Protein 7PQK (pdb70)

Sequence (195 aa):
MGAVALFSSSARRAVDIEVFTTRPDTLLFGATYLVLAPEHDDLVDELVAASSWPPAGVNPPLWTYGGGTPGEAIIAAYRRAIAAKSDLERQESREKTGVVFLGSSYAINPANGEEPVPIFIADYVLAGYGTGAIMAVPPGHDQRDWDFARAFGLPIVEVIAGGNISESAYTGDDGILVNSDDYLNGMSVPAAKRRAIVDDRLESSSAGRGRARRI

Secondary structure (DSSP, 8-state):
--EEEEEEE---EEEEEES-GGGGGG--EEEE-TT-TTHHHH--SSPPTT--GGGTTT-SSHHHHHHHHHHHHTT--HHHHH--S----EEEEEEEE-TTT--EEEEEE-TTS-TTSTTSEEEE-TTT-HHHHHHHHHHT------EETS-TTTS---S--EE-S-GGGTT-BHHHHHHHHHHHHHHHTSEEE--

InterPro domains:
  IPR001412 Aminoacyl-tRNA synthetase, class I, conserved site [PS00178] (80-90)
  IPR002302 Leucine-tRNA ligase [MF_00049_B] (29-969)
  IPR002302 Leucine-tRNA ligase [PR00985] (164-181)
  IPR002302 Leucine-tRNA ligase [PR00985] (237-253)
  IPR002302 Leucine-tRNA ligase [PR00985] (270-283)
  IPR002302 Leucine-tRNA ligase [PR00985] (299-318)
  IPR002302 Leucine-tRNA ligase [PR00985] (600-618)
  IPR002302 Leucine-tRNA ligase [PR00985] (652-674)
  IPR002302 Leucine-tRNA ligase [PR00985] (685-695)
  IPR002302 Leucine-tRNA ligase [PTHR43740] (17-968)
  IPR002302 Leucine-tRNA ligase [TIGR00396] (231-969)
  IPR009008 Valyl/Leucyl/Isoleucyl-tRNA synthetase, editing domain [G3DSA:3.90.740.10] (318-513)
  IPR009008 Valyl/Leucyl/Isoleucyl-tRNA synthetase, editing domain [SSF50677] (329-513)
  IPR009080 Aminoacyl-tRNA synthetase, class Ia, anticodon-binding [SSF47323] (782-969)
  IPR013155 Methionyl/Valyl/Leucyl/Isoleucyl-tRNA synthetase, anticodon-binding [PF08264] (818-933)
  IPR014729 Rossmann-like alpha/beta/alpha sandwich fold [G3DSA:3.40.50.620] (68-193)
  IPR014729 Rossmann-like alpha/beta/alpha sandwich fold [G3DSA:3.40.50.620] (226-317)
  IPR014729 Rossmann-like alpha/beta/alpha sandwich fold [G3DSA:3.40.50.620] (649-708)
  IPR015413 Methionyl/Leucyl tRNA synthetase [PF09334] (75-182)
  IPR025709 Leucyl-tRNA synthetase, editing domain [PF13603] (305-504)

Foldseek 3Di:
DWKWFWWAWPVDTDIAIDNQLLLLLQQAAKEFALPQPCLVVFADAAAPPPDDPLAACPDRGLVRSSVVVVVVCVPDDPVVLVDQQDWHWHWSNTWTARPQPRDTHTYIYTNVQDVPPGPRMHRQRLQADQSSVSVCVSRVTDHDDQFPDDDSVVGRHHDWHAGDSRPPRGGPISVVSVVVSQVVCVVVVGMHGDD

B-factor: mean 23.52, std 8.42, range [11.42, 56.7]

Structure (mmCIF, N/CA/C/O backbone):
data_7PQK
#
_entry.id   7PQK
#
_cell.length_a   44.170
_cell.length_b   61.800
_cell.length_c   77.190
_cell.angle_alpha   90.000
_cell.angle_beta   90.000
_cell.angle_gamma   90.000
#
_symmetry.space_group_name_H-M   'P 21 21 21'
#
loop_
_entity.id
_entity.type
_entity.pdbx_description
1 polymer 'Leucine--tRNA ligase'
2 non-polymer (S)-3-(Aminomethyl)-4-chloro-7-(2-hydroxyethoxy)benzo[c][1,2]oxaborol-1(3H)-ol
3 non-polymer 1,2-ETHANEDIOL
4 water water
#
loop_
_atom_site.group_PDB
_atom_site.id
_atom_site.type_symbol
_atom_site.label_atom_id
_atom_site.label_alt_id
_atom_site.label_comp_id
_atom_site.label_asym_id
_atom_site.label_entity_id
_atom_site.label_seq_id
_atom_site.pdbx_PDB_ins_code
_atom_site.Cartn_x
_atom_site.Cartn_y
_atom_site.Cartn_z
_atom_site.occupancy
_atom_site.B_iso_or_equiv
_atom_site.auth_seq_id
_atom_site.auth_comp_id
_atom_site.auth_asym_id
_atom_site.auth_atom_id
_atom_site.pdbx_PDB_model_num
ATOM 1 N N . MET A 1 1 ? 25.330 9.276 68.227 1.00 38.84 1 MET A N 1
ATOM 2 C CA . MET A 1 1 ? 25.549 9.004 69.663 1.00 37.10 1 MET A CA 1
ATOM 3 C C . MET A 1 1 ? 24.423 9.044 70.766 1.00 38.25 1 MET A C 1
ATOM 4 O O . MET A 1 1 ? 23.443 8.290 70.736 1.00 42.03 1 MET A O 1
ATOM 9 N N . GLY A 1 32 ? 19.362 10.137 80.723 1.00 28.84 313 GLY A N 1
ATOM 10 C CA . GLY A 1 32 ? 18.550 10.500 81.888 1.00 26.81 313 GLY A CA 1
ATOM 11 C C . GLY A 1 32 ? 18.058 11.906 81.933 1.00 24.64 313 GLY A C 1
ATOM 12 O O . GLY A 1 32 ? 18.060 12.599 80.908 1.00 24.50 313 GLY A O 1
ATOM 13 N N . ALA A 1 33 ? 17.638 12.347 83.117 1.00 22.27 314 ALA A N 1
ATOM 14 C CA . ALA A 1 33 ? 17.138 13.688 83.285 1.00 19.55 314 ALA A CA 1
ATOM 15 C C . ALA A 1 33 ? 17.264 14.063 84.734 1.00 17.21 314 ALA A C 1
ATOM 16 O O . ALA A 1 33 ? 17.184 13.211 85.653 1.00 19.59 314 ALA A O 1
ATOM 23 N N . VAL A 1 34 ? 17.332 15.365 84.977 1.00 16.19 315 VAL A N 1
ATOM 24 C CA . VAL A 1 34 ? 17.127 15.926 86.285 1.00 16.09 315 VAL A CA 1
ATOM 25 C C . VAL A 1 34 ? 15.832 16.694 86.254 1.00 15.51 315 VAL A C 1
ATOM 26 O O . VAL A 1 34 ? 15.484 17.300 85.247 1.00 16.74 315 VAL A O 1
ATOM 39 N N . ALA A 1 35 ? 15.110 16.671 87.376 1.00 15.26 316 ALA A N 1
ATOM 40 C CA . ALA A 1 35 ? 13.849 17.346 87.472 1.00 15.08 316 ALA A CA 1
ATOM 41 C C . ALA A 1 35 ? 13.656 17.860 88.870 1.00 15.29 316 ALA A C 1
ATOM 42 O O . ALA A 1 35 ? 14.105 17.265 89.846 1.00 17.28 316 ALA A O 1
ATOM 49 N N . LEU A 1 36 ? 12.963 18.990 88.988 1.00 15.88 317 LEU A N 1
ATOM 50 C CA . LEU A 1 36 ? 12.609 19.569 90.281 1.00 14.77 317 LEU A CA 1
ATOM 51 C C . LEU A 1 36 ? 11.224 19.161 90.700 1.00 15.33 317 LEU A C 1
ATOM 52 O O . LEU A 1 36 ? 10.280 19.171 89.899 1.00 17.06 317 LEU A O 1
ATOM 68 N N . PHE A 1 37 ? 11.075 18.877 91.987 1.00 15.25 318 PHE A N 1
ATOM 69 C CA . PHE A 1 37 ? 9.782 18.735 92.652 1.00 14.99 318 PHE A CA 1
ATOM 70 C C . PHE A 1 37 ? 9.734 19.810 93.701 1.00 16.28 318 PHE A C 1
ATOM 71 O O . PHE A 1 37 ? 10.577 19.891 94.605 1.00 17.69 318 PHE A O 1
ATOM 88 N N . SER A 1 38 ? 8.730 20.678 93.658 1.00 16.68 319 SER A N 1
ATOM 89 C CA A SER A 1 38 ? 8.593 21.746 94.654 0.28 18.00 319 SER A CA 1
ATOM 90 C CA B SER A 1 38 ? 8.600 21.755 94.675 0.48 18.44 319 SER A CA 1
ATOM 91 C CA C SER A 1 38 ? 8.654 21.732 94.680 0.24 17.52 319 SER A CA 1
ATOM 92 C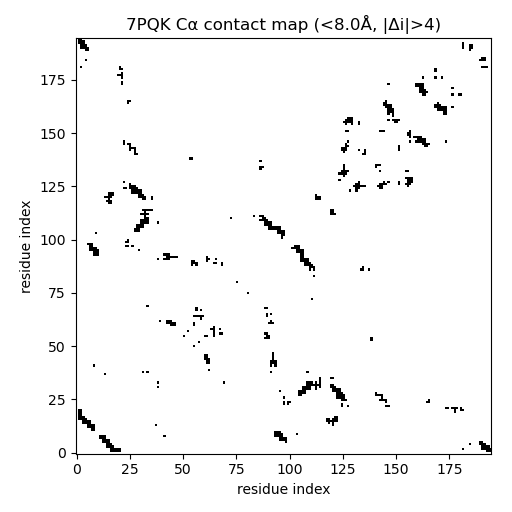 C . SER A 1 38 ? 8.081 21.167 95.986 1.00 17.18 319 SER A C 1
ATOM 93 O O . SER A 1 38 ? 7.205 20.317 95.998 1.00 19.32 319 SER A O 1
ATOM 100 N N . ALA A 1 39 ? 8.597 21.648 97.112 1.00 18.44 320 ALA A N 1
ATOM 101 C CA . ALA A 1 39 ? 7.996 21.342 98.404 1.00 19.87 320 ALA A CA 1
ATOM 102 C C . ALA A 1 39 ? 6.540 21.884 98.360 1.00 22.44 320 ALA A C 1
ATOM 103 O O . ALA A 1 39 ? 6.326 23.016 97.828 1.00 25.76 320 ALA A O 1
ATOM 110 N N . ARG A 1 40 ? 5.552 21.172 98.933 1.00 22.50 321 ARG A N 1
ATOM 111 C CA A ARG 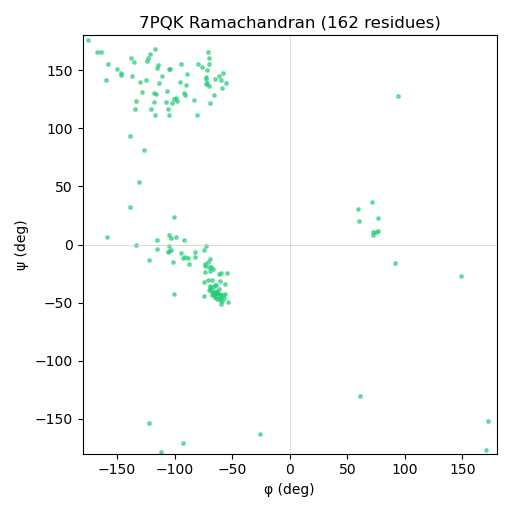A 1 40 ? 4.198 21.740 98.982 0.59 23.73 321 ARG A CA 1
ATOM 112 C CA B ARG A 1 40 ? 4.181 21.679 99.049 0.41 24.49 321 ARG A CA 1
ATOM 113 C C . ARG A 1 40 ? 4.105 22.911 99.939 1.00 25.32 321 ARG A C 1
ATOM 114 O O . ARG A 1 40 ? 3.401 23.870 99.651 1.00 27.02 321 ARG A O 1
ATOM 129 N N . ALA A 1 41 ? 4.843 22.864 101.058 1.00 26.76 322 ALA A N 1
ATOM 130 C CA . ALA A 1 41 ? 4.839 23.935 102.031 1.00 28.04 322 ALA A CA 1
ATOM 131 C C . ALA A 1 41 ? 5.996 24.877 101.757 1.00 31.32 322 ALA A C 1
ATOM 132 O O . ALA A 1 41 ? 7.089 24.450 101.371 1.00 34.13 322 ALA A O 1
ATOM 134 N N . VAL A 1 49 ? 11.232 25.781 98.253 1.00 34.14 330 VAL A N 1
ATOM 135 C CA . VAL A 1 49 ? 12.309 24.806 98.377 1.00 28.88 330 VAL A CA 1
ATOM 136 C C . VAL A 1 49 ? 12.067 23.803 97.240 1.00 22.77 330 VAL A C 1
ATOM 137 O O . VAL A 1 49 ? 10.979 23.285 97.108 1.00 24.24 330 VAL A O 1
ATOM 149 N N . ASP A 1 50 ? 13.068 23.536 96.427 1.00 21.41 331 ASP A N 1
ATOM 150 C CA . ASP A 1 50 ? 12.951 22.559 95.356 1.00 21.01 331 ASP A CA 1
ATOM 151 C C . ASP A 1 50 ? 13.852 21.379 95.619 1.00 20.61 331 ASP A C 1
ATOM 152 O O . ASP A 1 50 ? 14.970 21.577 96.049 1.00 23.44 331 ASP A O 1
ATOM 161 N N . ILE A 1 51 ? 13.325 20.197 95.342 1.00 17.65 332 ILE A N 1
ATOM 162 C CA . ILE A 1 51 ? 14.077 18.961 95.453 1.00 16.57 332 ILE A CA 1
ATOM 163 C C . ILE A 1 51 ? 14.412 18.479 94.066 1.00 16.14 332 ILE A C 1
ATOM 164 O O . ILE A 1 51 ? 13.540 18.156 93.255 1.00 16.76 332 ILE A O 1
ATOM 180 N N . GLU A 1 52 ? 15.701 18.418 93.767 1.00 16.00 333 GLU A N 1
ATOM 181 C CA . GLU A 1 52 ? 16.166 17.926 92.450 1.00 15.48 333 GLU A CA 1
ATOM 182 C C . GLU A 1 52 ? 16.421 16.424 92.511 1.00 15.49 333 GLU A C 1
ATOM 183 O O . GLU A 1 52 ? 17.150 15.936 93.400 1.00 16.89 333 GLU A O 1
ATOM 195 N N . VAL A 1 53 ? 15.833 15.719 91.567 1.00 14.96 334 VAL A N 1
ATOM 196 C CA . VAL A 1 53 ? 16.013 14.266 91.453 1.00 14.29 334 VAL A CA 1
ATOM 197 C C . VAL A 1 53 ? 16.748 13.969 90.158 1.00 15.20 334 VAL A C 1
ATOM 198 O O . VAL A 1 53 ? 16.695 14.740 89.185 1.00 16.08 334 VAL A O 1
ATOM 211 N N . PHE A 1 54 ? 17.444 12.838 90.114 1.00 15.92 335 PHE A N 1
ATOM 212 C CA . PHE A 1 54 ? 18.027 12.315 88.874 1.00 16.13 335 PHE A CA 1
ATOM 213 C C . PHE A 1 54 ? 17.343 10.990 88.567 1.00 14.87 335 PHE A C 1
ATOM 214 O O . PHE A 1 54 ? 17.234 10.127 89.445 1.00 15.34 335 PHE A O 1
ATOM 231 N N . THR A 1 55 ? 16.866 10.863 87.312 1.00 15.06 336 THR A N 1
ATOM 232 C CA . THR A 1 55 ? 16.230 9.651 86.888 1.00 15.28 336 THR A CA 1
ATOM 233 C C . THR A 1 55 ? 16.690 9.233 85.494 1.00 15.29 336 THR A C 1
ATOM 234 O O . THR A 1 55 ? 16.875 10.064 84.608 1.00 16.39 336 THR A O 1
ATOM 245 N N . THR A 1 56 ? 16.799 7.925 85.266 1.00 14.23 337 THR A N 1
ATOM 246 C CA . THR A 1 56 ? 16.994 7.367 83.884 1.00 13.19 337 THR A CA 1
ATOM 247 C C . THR A 1 56 ? 15.679 7.053 83.266 1.00 11.88 337 THR A C 1
ATOM 248 O O . THR A 1 56 ? 15.674 6.658 82.053 1.00 16.51 337 THR A O 1
ATOM 259 N N . ARG A 1 57 ? 14.531 7.301 83.816 1.00 11.99 338 ARG A N 1
ATOM 260 C CA . ARG A 1 57 ? 13.207 7.114 83.432 1.00 11.74 338 ARG A CA 1
ATOM 261 C C . ARG A 1 57 ? 12.232 8.215 83.534 1.00 12.29 338 ARG A C 1
ATOM 262 O O . ARG A 1 57 ? 11.200 8.151 84.149 1.00 13.71 338 ARG A O 1
ATOM 283 N N . PRO A 1 58 ? 12.609 9.372 82.897 1.00 14.43 339 PRO A N 1
ATOM 284 C CA . PRO A 1 58 ? 11.713 10.507 83.041 1.00 14.80 339 PRO A CA 1
ATOM 285 C C . PRO A 1 58 ? 10.331 10.237 82.464 1.00 13.88 339 PRO A C 1
ATOM 286 O O . PRO A 1 58 ? 9.363 10.900 82.821 1.00 14.12 339 PRO A O 1
ATOM 297 N N . ASP A 1 59 ? 10.241 9.315 81.494 1.00 14.44 340 ASP A N 1
ATOM 298 C CA . ASP A 1 59 ? 8.970 8.919 80.931 1.00 14.64 340 ASP A CA 1
ATOM 299 C C . ASP A 1 59 ? 7.937 8.457 81.954 1.00 12.96 340 ASP A C 1
ATOM 300 O O . ASP A 1 59 ? 6.746 8.471 81.658 1.00 14.22 340 ASP A O 1
ATOM 309 N N . THR A 1 60 ? 8.412 7.996 83.113 1.00 12.84 341 THR A N 1
ATOM 310 C CA . THR A 1 60 ? 7.545 7.438 84.134 1.00 12.83 341 THR A CA 1
ATOM 311 C C . THR A 1 60 ? 7.071 8.475 85.161 1.00 13.29 341 THR A C 1
ATOM 312 O O . THR A 1 60 ? 6.521 8.104 86.184 1.00 13.70 341 THR A O 1
ATOM 323 N N A LEU A 1 61 ? 7.275 9.769 84.883 0.60 13.30 342 LEU A N 1
ATOM 324 N N B LEU A 1 61 ? 7.278 9.764 84.896 0.40 13.48 342 LEU A N 1
ATOM 325 C CA A LEU A 1 61 ? 6.983 10.824 85.872 0.60 14.04 342 LEU A CA 1
ATOM 326 C CA B LEU A 1 61 ? 6.968 10.775 85.913 0.40 1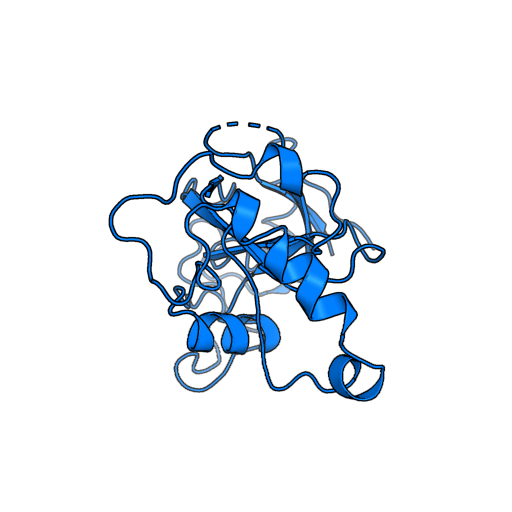4.08 342 LEU A CA 1
ATOM 327 C C A LEU A 1 61 ? 5.563 10.815 86.415 0.60 12.59 342 LEU A C 1
ATOM 328 C C B LEU A 1 61 ? 5.572 10.699 86.461 0.40 14.18 342 LEU A C 1
ATOM 329 O O A LEU A 1 61 ? 5.322 11.147 87.583 0.60 11.42 342 LEU A O 1
ATOM 330 O O B LEU A 1 61 ? 5.387 10.877 87.678 0.40 15.82 342 LEU A O 1
ATOM 339 N N . PHE A 1 62 ? 4.580 10.421 85.605 1.00 13.53 343 PHE A N 1
ATOM 340 C CA . PHE A 1 62 ? 3.208 10.349 86.106 1.00 13.89 343 PHE A CA 1
ATOM 341 C C . PHE A 1 62 ? 2.935 9.180 87.079 1.00 13.78 343 PHE A C 1
ATOM 342 O O . PHE A 1 62 ? 1.880 9.129 87.687 1.00 14.56 343 PHE A O 1
ATOM 359 N N . GLY A 1 63 ? 3.924 8.298 87.198 1.00 12.90 344 GLY A N 1
ATOM 360 C CA . GLY A 1 63 ? 3.871 7.191 88.153 1.00 13.74 344 GLY A CA 1
ATOM 361 C C . GLY A 1 63 ? 4.732 7.375 89.382 1.00 13.97 344 GLY A C 1
ATOM 362 O O . GLY A 1 63 ? 4.865 6.431 90.165 1.00 14.51 344 GLY A O 1
ATOM 366 N N . ALA A 1 64 ? 5.308 8.561 89.561 1.00 13.34 345 ALA A N 1
ATOM 367 C CA . ALA A 1 64 ? 6.087 8.823 90.774 1.00 13.40 345 ALA A CA 1
ATOM 368 C C . ALA A 1 64 ? 5.180 9.161 91.902 1.00 14.28 345 ALA A C 1
ATOM 369 O O . ALA A 1 64 ? 4.536 10.242 91.910 1.00 15.22 345 ALA A O 1
ATOM 376 N N . THR A 1 65 ? 5.088 8.277 92.905 1.00 13.94 346 THR A N 1
ATOM 377 C CA . THR A 1 65 ? 4.137 8.376 93.992 1.00 13.18 346 THR A CA 1
ATOM 378 C C . THR A 1 65 ? 4.721 8.816 95.342 1.00 13.35 346 THR A C 1
ATOM 379 O O . THR A 1 65 ? 3.982 9.038 96.284 1.00 15.12 346 THR A O 1
ATOM 390 N N . TYR A 1 66 ? 6.027 8.927 95.393 1.00 12.52 347 TYR A N 1
ATOM 391 C CA . TYR A 1 66 ? 6.742 9.449 96.597 1.00 13.40 347 TYR A CA 1
ATOM 392 C C . TYR A 1 66 ? 8.161 9.825 96.182 1.00 12.86 347 TYR A C 1
ATOM 393 O O . TYR A 1 66 ? 8.603 9.491 95.082 1.00 14.05 347 TYR A O 1
ATOM 411 N N . LEU A 1 67 ? 8.846 10.588 97.055 1.00 13.43 348 LEU A N 1
ATOM 412 C CA . LEU A 1 67 ? 10.225 10.941 96.869 1.00 13.68 348 LEU A CA 1
ATOM 413 C C . LEU A 1 67 ? 11.027 10.311 97.961 1.00 14.37 348 LEU A C 1
ATOM 414 O O . LEU A 1 67 ? 10.547 10.162 99.110 1.00 14.47 348 LEU A O 1
ATOM 430 N N . VAL A 1 68 ? 12.298 10.011 97.686 1.00 13.92 349 VAL A N 1
ATOM 431 C CA . VAL A 1 68 ? 13.202 9.466 98.691 1.00 14.85 349 VAL A CA 1
ATOM 432 C C . VAL A 1 68 ? 14.548 10.220 98.632 1.00 15.89 349 VAL A C 1
ATOM 433 O O . VAL A 1 68 ? 15.161 10.313 97.537 1.00 16.61 349 VAL A O 1
ATOM 446 N N . LEU A 1 69 ? 14.945 10.787 99.774 1.00 15.44 350 LEU A N 1
ATOM 447 C CA . LEU A 1 69 ? 16.214 11.469 99.905 1.00 15.36 350 LEU A CA 1
ATOM 448 C C . LEU A 1 69 ? 17.194 10.563 100.667 1.00 15.75 350 LEU A C 1
ATOM 449 O O . LEU A 1 69 ? 16.801 9.790 101.583 1.00 16.55 350 LEU A O 1
ATOM 465 N N . ALA A 1 70 ? 18.495 10.699 100.388 1.00 16.73 351 ALA A N 1
ATOM 466 C CA . ALA A 1 70 ? 19.517 10.076 101.216 1.00 17.71 351 ALA A CA 1
ATOM 467 C C . ALA A 1 70 ? 19.352 10.588 102.641 1.00 18.11 351 ALA A C 1
ATOM 468 O O . ALA A 1 70 ? 18.996 11.760 102.870 1.00 17.96 351 ALA A O 1
ATOM 475 N N . PRO A 1 71 ? 19.661 9.753 103.660 1.00 17.99 352 PRO A N 1
ATOM 476 C CA . PRO A 1 71 ? 19.461 10.213 105.058 1.00 18.73 352 PRO A CA 1
ATOM 477 C C . PRO A 1 71 ? 20.281 11.449 105.386 1.00 19.12 352 PRO A C 1
ATOM 478 O O . PRO A 1 71 ? 19.845 12.189 106.287 1.00 20.66 352 PRO A O 1
ATOM 489 N N . GLU A 1 72 ? 21.400 11.693 104.680 1.00 20.10 353 GLU A N 1
ATOM 490 C CA . GLU A 1 72 ? 22.285 12.800 104.946 1.00 22.61 353 GLU A CA 1
ATOM 491 C C . GLU A 1 72 ? 22.041 14.006 103.997 1.00 21.77 353 GLU A C 1
ATOM 492 O O . GLU A 1 72 ? 22.787 14.985 103.974 1.00 25.79 353 GLU A O 1
ATOM 498 N N . HIS A 1 73 ? 20.996 13.922 103.172 1.00 21.59 354 HIS A N 1
ATOM 499 C CA . HIS A 1 73 ? 20.720 14.993 102.213 1.00 21.00 354 HIS A CA 1
ATOM 500 C C . HIS A 1 73 ? 20.544 16.306 102.950 1.00 21.22 354 HIS A C 1
ATOM 501 O O . HIS A 1 73 ? 19.873 16.373 104.005 1.00 21.82 354 HIS A O 1
ATOM 516 N N A ASP A 1 74 ? 21.132 17.360 102.400 0.66 24.00 355 ASP A N 1
ATOM 517 N N B ASP A 1 74 ? 21.107 17.379 102.418 0.34 22.69 355 ASP A N 1
ATOM 518 C CA A ASP A 1 74 ? 21.094 18.712 103.003 0.66 25.20 355 ASP A CA 1
ATOM 519 C CA B ASP A 1 74 ? 21.101 18.661 103.142 0.34 23.20 355 ASP A CA 1
ATOM 520 C C A ASP A 1 74 ? 19.688 19.214 103.359 0.66 22.95 355 ASP A C 1
ATOM 521 C C B ASP A 1 74 ? 19.755 19.424 103.162 0.34 22.73 355 ASP A C 1
ATOM 522 O O A ASP A 1 74 ? 19.504 19.942 104.329 0.66 22.51 355 ASP A O 1
ATOM 523 O O B ASP A 1 74 ? 19.672 20.505 103.752 0.34 22.74 355 ASP A O 1
ATOM 532 N N . LEU A 1 75 ? 18.714 18.882 102.532 1.00 21.23 356 LEU A N 1
ATOM 533 C CA . LEU A 1 75 ? 17.383 19.440 102.687 1.00 20.65 356 LEU A CA 1
ATOM 534 C C . LEU A 1 75 ? 16.541 18.752 103.748 1.00 19.84 356 LEU A C 1
ATOM 535 O O . LEU A 1 75 ? 15.450 19.256 104.053 1.00 20.39 356 LEU A O 1
ATOM 552 N N . VAL A 1 76 ? 16.968 17.575 104.210 1.00 19.99 357 VAL A N 1
ATOM 553 C CA . VAL A 1 76 ? 16.125 16.813 105.119 1.00 20.14 357 VAL A CA 1
ATOM 554 C C . VAL A 1 76 ? 15.700 17.649 106.334 1.00 19.62 357 VAL A C 1
ATOM 555 O O . VAL A 1 76 ? 14.513 17.719 106.654 1.00 21.32 357 VAL A O 1
ATOM 568 N N . ASP A 1 77 ? 16.652 18.295 106.971 1.00 20.71 358 ASP A N 1
ATOM 569 C CA . ASP A 1 77 ? 16.342 18.953 108.223 1.00 22.37 358 ASP A CA 1
ATOM 570 C C . ASP A 1 77 ? 15.326 20.074 108.008 1.00 24.57 358 ASP A C 1
ATOM 571 O O . ASP A 1 77 ? 14.465 20.310 108.866 1.00 27.97 358 ASP A O 1
ATOM 580 N N . GLU A 1 78 ? 15.426 20.744 106.859 1.00 24.15 359 GLU A N 1
ATOM 581 C CA . GLU A 1 78 ? 14.495 21.806 106.508 1.00 26.07 359 GLU A CA 1
ATOM 582 C C . GLU A 1 78 ? 13.109 21.329 106.170 1.00 23.96 359 GLU A C 1
ATOM 583 O O . GLU A 1 78 ? 12.108 22.086 106.298 1.00 26.27 359 GLU A O 1
ATOM 589 N N . LEU A 1 79 ? 13.028 20.134 105.631 1.00 22.58 360 LEU A N 1
ATOM 590 C CA . LEU A 1 79 ? 11.766 19.598 105.135 1.00 22.82 360 LEU A CA 1
ATOM 591 C C . LEU A 1 79 ? 10.985 18.898 106.230 1.00 22.66 360 LEU A C 1
ATOM 592 O O . LEU A 1 79 ? 9.804 18.694 106.082 1.00 26.13 360 LEU A O 1
ATOM 608 N N . VAL A 1 80 ? 11.652 18.562 107.336 1.00 22.33 361 VAL A N 1
ATOM 609 C CA . VAL A 1 80 ? 11.036 17.809 108.398 1.00 23.66 361 VAL A CA 1
ATOM 610 C C . VAL A 1 80 ? 9.939 18.650 109.043 1.00 25.28 361 VAL A C 1
ATOM 611 O O . VAL A 1 80 ? 10.161 19.811 109.419 1.00 27.86 361 VAL A O 1
ATOM 624 N N . ALA A 1 81 ? 8.745 18.081 109.169 1.00 24.01 362 ALA A N 1
ATOM 625 C CA . ALA A 1 81 ? 7.614 18.752 109.846 1.00 23.93 362 ALA A CA 1
ATOM 626 C C . ALA A 1 81 ? 7.686 18.684 111.349 1.00 23.70 362 ALA A C 1
ATOM 627 O O . ALA A 1 81 ? 8.314 17.801 111.915 1.00 24.11 362 ALA A O 1
ATOM 634 N N . ALA A 1 82 ? 7.041 19.661 111.999 1.00 24.29 363 ALA A N 1
ATOM 635 C CA . ALA A 1 82 ? 7.020 19.716 113.469 1.00 26.13 363 ALA A CA 1
ATOM 636 C C . ALA A 1 82 ? 6.253 18.550 114.117 1.00 26.42 363 ALA A C 1
ATOM 637 O O . ALA A 1 82 ? 6.585 18.085 115.230 1.00 28.29 363 ALA A O 1
ATOM 644 N N A SER A 1 83 ? 5.234 18.070 113.404 0.39 25.96 364 SER A N 1
ATOM 645 N N B SER A 1 83 ? 5.239 18.056 113.417 0.61 25.79 364 SER A N 1
ATOM 646 C CA A SER A 1 83 ? 4.331 17.041 113.936 0.39 25.76 364 SER A CA 1
ATOM 647 C CA B SER A 1 83 ? 4.410 16.981 113.972 0.61 25.39 364 SER A CA 1
ATOM 648 C C A SER A 1 83 ? 3.866 16.120 112.827 0.39 24.52 364 SER A C 1
ATOM 649 C C B SER A 1 83 ? 3.974 16.082 112.837 0.61 24.48 364 SER A C 1
ATOM 650 O O A SER A 1 83 ? 3.816 16.507 111.647 0.39 24.75 364 SER A O 1
ATOM 651 O O B SER A 1 83 ? 4.110 16.420 111.648 0.61 24.85 364 SER A O 1
ATOM 656 N N . TRP A 1 84 ? 3.522 14.890 113.190 1.00 23.58 365 TRP A N 1
ATOM 657 C CA . TRP A 1 84 ? 2.977 13.961 112.200 1.00 22.93 365 TRP A CA 1
ATOM 658 C C . TRP A 1 84 ? 1.602 14.448 111.749 1.00 25.01 365 TRP A C 1
ATOM 659 O O . TRP A 1 84 ? 0.822 14.941 112.572 1.00 25.31 365 TRP A O 1
ATOM 680 N N A PRO A 1 85 ? 1.309 14.301 110.442 0.52 25.51 366 PRO A N 1
ATOM 681 N N B PRO A 1 85 ? 1.282 14.261 110.466 0.48 26.50 366 PRO A N 1
ATOM 682 C CA A PRO A 1 85 ? -0.076 14.448 109.959 0.52 26.49 366 PRO A CA 1
ATOM 683 C CA B PRO A 1 85 ? -0.094 14.684 110.199 0.48 27.61 366 PRO A CA 1
ATOM 684 C C A PRO A 1 85 ? -1.054 13.597 110.788 0.52 27.44 366 PRO A C 1
ATOM 685 C C B PRO A 1 85 ? -1.053 13.648 110.778 0.48 27.78 366 PRO A C 1
ATOM 686 O O A PRO A 1 85 ? -0.646 12.525 111.238 0.52 28.01 366 PRO A O 1
ATOM 687 O O B PRO A 1 85 ? -0.666 12.498 110.988 0.48 27.87 366 PRO A O 1
ATOM 694 N N . ALA A 1 86 ? -2.303 14.038 110.977 1.00 28.78 367 ALA A N 1
ATOM 695 C CA . ALA A 1 86 ? -3.307 13.129 111.517 1.00 29.18 367 ALA A CA 1
ATOM 696 C C . ALA A 1 86 ? -3.445 11.910 110.589 1.00 31.57 367 ALA A C 1
ATOM 697 O O . ALA A 1 86 ? -3.444 12.035 109.376 1.00 32.48 367 ALA A O 1
ATOM 704 N N . GLY A 1 87 ? -3.628 10.744 111.192 1.00 32.25 368 GLY A N 1
ATOM 705 C CA . GLY A 1 87 ? -3.863 9.519 110.451 1.00 31.54 368 GLY A CA 1
ATOM 706 C C . GLY A 1 87 ? -2.644 8.904 109.807 1.00 29.42 368 GLY A C 1
ATOM 707 O O . GLY A 1 87 ? -2.807 8.037 108.952 1.00 32.41 368 GLY A O 1
ATOM 711 N N . VAL A 1 88 ? -1.438 9.361 110.134 1.00 26.44 369 VAL A N 1
ATOM 712 C CA . VAL A 1 88 ? -0.215 8.789 109.556 1.00 24.29 369 VAL A CA 1
ATOM 713 C C . VAL A 1 88 ? -0.128 7.270 109.775 1.00 22.23 369 VAL A C 1
ATOM 714 O O . VAL A 1 88 ? -0.436 6.747 110.848 1.00 24.79 369 VAL A O 1
ATOM 727 N N . ASN A 1 89 ? 0.320 6.540 108.748 1.00 22.13 370 ASN A N 1
ATOM 728 C CA . ASN A 1 89 ? 0.540 5.100 108.868 1.00 21.87 370 ASN A CA 1
ATOM 729 C C . ASN A 1 89 ? 1.674 4.902 109.877 1.00 20.80 370 ASN A C 1
ATOM 730 O O . ASN A 1 89 ? 2.767 5.444 109.673 1.00 19.31 370 ASN A O 1
ATOM 741 N N A PRO A 1 90 ? 1.449 4.157 110.972 0.49 22.96 371 PRO A N 1
ATOM 742 N N B PRO A 1 90 ? 1.460 4.044 110.889 0.51 22.57 371 PRO A N 1
ATOM 743 C CA A PRO A 1 90 ? 2.567 3.962 111.921 0.49 22.68 371 PRO A CA 1
ATOM 744 C CA B PRO A 1 90 ? 2.514 3.899 111.906 0.51 22.75 371 PRO A CA 1
ATOM 745 C C A PRO A 1 90 ? 3.813 3.276 111.342 0.49 20.91 371 PRO A C 1
ATOM 746 C C B PRO A 1 90 ? 3.806 3.357 111.305 0.51 21.91 371 PRO A C 1
ATOM 747 O O A PRO A 1 90 ? 4.872 3.362 111.952 0.49 21.48 371 PRO A O 1
ATOM 748 O O B PRO A 1 90 ? 4.880 3.699 111.818 0.51 23.76 371 PRO A O 1
ATOM 755 N N . LEU A 1 91 ? 3.722 2.601 110.207 1.00 21.68 372 LEU A N 1
ATOM 756 C CA . LEU A 1 91 ? 4.910 2.049 109.550 1.00 21.88 372 LEU A CA 1
ATOM 757 C C . LEU A 1 91 ? 5.851 3.147 109.066 1.00 19.34 372 LEU A C 1
ATOM 758 O O . LEU A 1 91 ? 7.030 2.886 108.816 1.00 20.15 372 LEU A O 1
ATOM 774 N N . TRP A 1 92 ? 5.357 4.388 108.934 1.00 17.02 373 TRP A N 1
ATOM 775 C CA . TRP A 1 92 ? 6.118 5.466 108.335 1.00 16.57 373 TRP A CA 1
ATOM 776 C C . TRP A 1 92 ? 6.924 6.265 109.367 1.00 16.46 373 TRP A C 1
ATOM 777 O O . TRP A 1 92 ? 7.717 7.097 108.975 1.00 16.77 373 TRP A O 1
ATOM 798 N N . THR A 1 93 ? 6.682 6.049 110.664 1.00 17.06 374 THR A N 1
ATOM 799 C CA . THR A 1 93 ? 7.153 6.969 111.695 1.00 16.80 374 THR A CA 1
ATOM 800 C C . THR A 1 93 ? 8.373 6.501 112.466 1.00 16.93 374 THR A C 1
ATOM 801 O O . THR A 1 93 ? 8.874 7.221 113.343 1.00 17.33 374 THR A O 1
ATOM 812 N N . TYR A 1 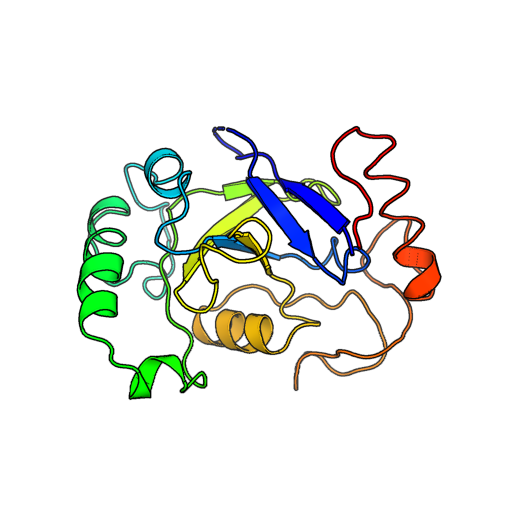94 ? 8.830 5.294 112.206 1.00 16.62 375 TYR A N 1
ATOM 813 C CA . TYR A 1 94 ? 9.988 4.715 112.885 1.00 16.59 375 TYR A CA 1
ATOM 814 C C . TYR A 1 94 ? 9.763 4.619 114.406 1.00 17.13 375 TYR A C 1
ATOM 815 O O . TYR A 1 94 ? 10.705 4.517 115.190 1.00 17.11 375 TYR A O 1
ATOM 833 N N . GLY A 1 95 ? 8.505 4.660 114.836 1.00 18.61 376 GLY A N 1
ATOM 834 C CA . GLY A 1 95 ? 8.212 4.687 116.241 1.00 19.59 376 GLY A CA 1
ATOM 835 C C . GLY A 1 95 ? 8.530 5.985 116.951 1.00 20.80 376 GLY A C 1
ATOM 836 O O . GLY A 1 95 ? 8.500 6.030 118.160 1.00 23.21 376 GLY A O 1
ATOM 840 N N . GLY A 1 96 ? 8.838 7.047 116.224 1.00 20.21 377 GLY A N 1
ATOM 841 C CA . GLY A 1 96 ? 9.171 8.313 116.864 1.00 20.97 377 GLY A CA 1
ATOM 842 C C . GLY A 1 96 ? 7.965 9.166 117.100 1.00 20.55 377 GLY A C 1
ATOM 843 O O . GLY A 1 96 ? 7.034 9.168 116.299 1.00 21.15 377 GLY A O 1
ATOM 847 N N . GLY A 1 97 ? 7.976 9.940 118.189 1.00 21.14 378 GLY A N 1
ATOM 848 C CA . GLY A 1 97 ? 6.817 10.752 118.498 1.00 21.46 378 GLY A CA 1
ATOM 849 C C . GLY A 1 97 ? 6.635 11.959 117.616 1.00 20.90 378 GLY A C 1
ATOM 850 O O . GLY A 1 97 ? 5.516 12.441 117.469 1.00 22.93 378 GLY A O 1
ATOM 854 N N . THR A 1 98 ? 7.732 12.420 117.026 1.00 20.70 379 THR A N 1
ATOM 855 C CA . THR A 1 98 ? 7.698 13.523 116.065 1.00 20.88 379 THR A CA 1
ATOM 856 C C . THR A 1 98 ? 8.638 13.145 114.915 1.00 19.44 379 THR A C 1
ATOM 857 O O . THR A 1 98 ? 9.520 12.296 115.056 1.00 18.19 379 THR A O 1
ATOM 868 N N . PRO A 1 99 ? 8.457 13.792 113.767 1.00 18.92 380 PRO A N 1
ATOM 869 C CA . PRO A 1 99 ? 9.359 13.542 112.647 1.00 19.66 380 PRO A CA 1
ATOM 870 C C . PRO A 1 99 ? 10.821 13.790 112.994 1.00 18.54 380 PRO A C 1
ATOM 871 O O . PRO A 1 99 ? 11.704 13.002 112.611 1.00 17.37 380 PRO A O 1
ATOM 882 N N . GLY A 1 100 ? 11.131 14.858 113.709 1.00 19.49 381 GLY A N 1
ATOM 883 C CA . GLY A 1 100 ? 12.515 15.133 114.023 1.00 19.79 381 GLY A CA 1
ATOM 884 C C . GLY A 1 100 ? 13.131 14.045 114.884 1.00 18.02 381 GLY A C 1
ATOM 885 O O . GLY A 1 100 ? 14.266 13.658 114.678 1.00 17.62 381 GLY A O 1
ATOM 889 N N . GLU A 1 101 ? 12.398 13.559 115.863 1.00 18.00 382 GLU A N 1
ATOM 890 C CA . GLU A 1 101 ? 12.901 12.469 116.697 1.00 17.03 382 GLU A CA 1
ATOM 891 C C . GLU A 1 101 ? 13.115 11.199 115.852 1.00 17.13 382 GLU A C 1
ATOM 892 O O . GLU A 1 101 ? 14.098 10.473 116.028 1.00 16.72 382 GLU A O 1
ATOM 904 N N . ALA A 1 102 ? 12.183 10.919 114.962 1.00 16.24 383 ALA A N 1
ATOM 905 C CA . ALA A 1 102 ? 12.267 9.723 114.119 1.00 16.66 383 ALA A CA 1
ATOM 906 C C . ALA A 1 102 ? 13.469 9.798 113.174 1.00 15.55 383 ALA A C 1
ATOM 907 O O . ALA A 1 102 ? 14.158 8.797 112.981 1.00 16.16 383 ALA A O 1
ATOM 914 N N A ILE A 1 103 ? 13.676 10.951 112.542 0.38 14.43 384 ILE A N 1
ATOM 915 N N B ILE A 1 103 ? 13.735 10.973 112.588 0.62 16.97 384 ILE A N 1
ATOM 916 C CA A ILE A 1 103 ? 14.820 11.102 111.666 0.38 12.92 384 ILE A CA 1
ATOM 917 C CA B ILE A 1 103 ? 14.878 11.111 111.699 0.62 18.99 384 ILE A CA 1
ATOM 918 C C A ILE A 1 103 ? 16.162 10.967 112.436 0.38 13.34 384 ILE A C 1
ATOM 919 C C B ILE A 1 103 ? 16.194 10.960 112.457 0.62 17.05 384 ILE A C 1
ATOM 920 O O A ILE A 1 103 ? 17.078 10.305 111.952 0.38 13.60 384 ILE A O 1
ATOM 921 O O B ILE A 1 103 ? 17.142 10.322 112.006 0.62 18.04 384 ILE A O 1
ATOM 930 N N . ALA A 1 104 ? 16.277 11.568 113.632 1.00 15.88 385 ALA A N 1
ATOM 931 C CA . ALA A 1 104 ? 17.449 11.432 114.446 1.00 16.13 385 ALA A CA 1
ATOM 932 C C . ALA A 1 104 ? 17.696 9.966 114.814 1.00 15.87 385 ALA A C 1
ATOM 933 O O . ALA A 1 104 ? 18.834 9.480 114.763 1.00 16.01 385 ALA A O 1
ATOM 940 N N . ALA A 1 105 ? 16.632 9.241 115.129 1.00 15.99 386 ALA A N 1
ATOM 941 C CA . ALA A 1 105 ? 16.796 7.816 115.500 1.00 16.47 386 ALA A CA 1
ATOM 942 C C . ALA A 1 105 ? 17.195 6.967 114.307 1.00 15.43 386 ALA A C 1
ATOM 943 O O . ALA A 1 105 ? 18.003 6.058 114.440 1.00 16.10 386 ALA A O 1
ATOM 950 N N . TYR A 1 106 ? 16.632 7.245 113.133 1.00 15.68 387 TYR A N 1
ATOM 951 C CA . TYR A 1 106 ? 16.980 6.518 111.932 1.00 14.64 387 TYR A CA 1
ATOM 952 C C . TYR A 1 106 ? 18.422 6.711 111.626 1.00 14.63 387 TYR A C 1
ATOM 953 O O . TYR A 1 106 ? 19.193 5.762 111.345 1.00 16.12 387 TYR A O 1
ATOM 971 N N . ARG A 1 107 ? 18.905 7.966 111.699 1.00 15.72 388 ARG A N 1
ATOM 972 C CA . ARG A 1 107 ? 20.316 8.241 111.442 1.00 16.64 388 ARG A CA 1
ATOM 973 C C . ARG A 1 107 ? 21.212 7.496 112.447 1.00 16.90 388 ARG A C 1
ATOM 974 O O . ARG A 1 107 ? 22.288 6.934 112.095 1.00 17.97 388 ARG A O 1
ATOM 982 N N . ARG A 1 108 ? 20.811 7.499 113.704 1.00 16.64 389 ARG A N 1
ATOM 983 C CA . ARG A 1 108 ? 21.615 6.816 114.727 1.00 16.87 389 ARG A CA 1
ATOM 984 C C . ARG A 1 108 ? 21.600 5.278 114.490 1.00 17.46 389 ARG A C 1
ATOM 985 O O . ARG A 1 108 ? 22.642 4.612 114.612 1.00 18.72 389 ARG A O 1
ATOM 993 N N . ALA A 1 109 ? 20.440 4.716 114.171 1.00 15.83 390 ALA A N 1
ATOM 994 C CA . ALA A 1 109 ? 20.334 3.277 113.978 1.00 17.61 390 ALA A CA 1
ATOM 995 C C . ALA A 1 109 ? 21.143 2.788 112.789 1.00 19.42 390 ALA A C 1
ATOM 996 O O . ALA A 1 109 ? 21.817 1.756 112.886 1.00 20.15 390 ALA A O 1
ATOM 1003 N N . ILE A 1 110 ? 21.109 3.529 111.676 1.00 19.62 391 ILE A N 1
ATOM 1004 C CA . ILE A 1 110 ? 21.724 2.990 110.486 1.00 20.30 391 ILE A CA 1
ATOM 1005 C C . ILE A 1 110 ? 23.245 3.060 110.662 1.00 21.73 391 ILE A C 1
ATOM 1006 O O . ILE A 1 110 ? 23.958 2.297 110.045 1.00 23.76 391 ILE A O 1
ATOM 1022 N N . ALA A 1 111 ? 23.728 3.854 111.613 1.00 22.42 392 ALA A N 1
ATOM 1023 C CA . ALA A 1 111 ? 25.136 3.871 111.928 1.00 24.13 392 ALA A CA 1
ATOM 1024 C C . ALA A 1 111 ? 25.585 2.535 112.577 1.00 23.47 392 ALA A C 1
ATOM 1025 O O . ALA A 1 111 ? 26.775 2.188 112.505 1.00 26.08 392 ALA A O 1
ATOM 1032 N N . ALA A 1 112 ? 24.656 1.749 113.120 1.00 22.48 393 ALA A N 1
ATOM 1033 C CA . ALA A 1 112 ? 24.950 0.404 113.678 1.00 22.73 393 ALA A CA 1
ATOM 1034 C C . ALA A 1 112 ? 25.005 -0.677 112.606 1.00 22.97 393 ALA A C 1
ATOM 1035 O O . ALA A 1 112 ? 25.364 -1.823 112.884 1.00 25.12 393 ALA A O 1
ATOM 1042 N N . LYS A 1 113 ? 24.675 -0.356 111.368 1.00 21.62 394 LYS A N 1
ATOM 1043 C CA . LYS A 1 113 ? 24.758 -1.329 110.271 1.00 21.29 394 LYS A CA 1
ATOM 10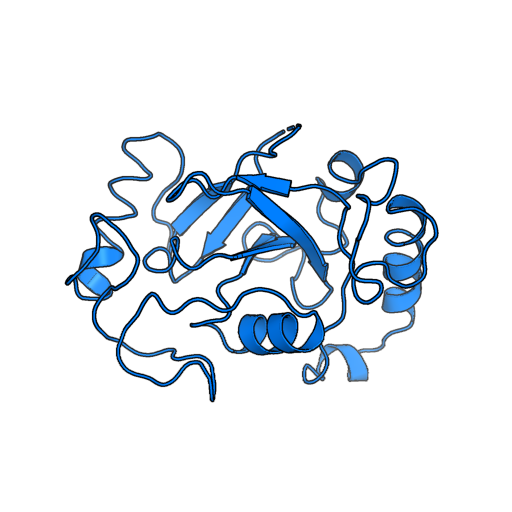44 C C . LYS A 1 113 ? 26.210 -1.490 109.898 1.00 22.36 394 LYS A C 1
ATOM 1045 O O . LYS A 1 113 ? 27.007 -0.610 110.121 1.00 22.48 394 LYS A O 1
ATOM 1064 N N . SER A 1 114 ? 26.548 -2.655 109.366 1.00 22.12 395 SER A N 1
ATOM 1065 C CA . SER A 1 114 ? 27.865 -2.934 108.826 1.00 21.52 395 SER A CA 1
ATOM 1066 C C . SER A 1 114 ? 27.803 -3.109 107.319 1.00 21.85 395 SER A C 1
ATOM 1067 O O . SER A 1 114 ? 26.721 -3.061 106.714 1.00 22.47 395 SER A O 1
ATOM 1075 N N . ASP A 1 115 ? 28.969 -3.398 106.737 1.00 22.64 396 ASP A N 1
ATOM 1076 C CA . ASP A 1 115 ? 29.032 -3.694 105.323 1.00 23.91 396 ASP A CA 1
ATOM 1077 C C . ASP A 1 115 ? 28.093 -4.856 104.981 1.00 23.64 396 ASP A C 1
ATOM 1078 O O . ASP A 1 115 ? 27.541 -4.862 103.863 1.00 24.98 396 ASP A O 1
ATOM 1087 N N . LEU A 1 116 ? 27.929 -5.825 105.877 1.00 22.65 397 LEU A N 1
ATOM 1088 C CA . LEU A 1 116 ? 27.077 -6.954 105.635 1.00 24.52 397 LEU A CA 1
ATOM 1089 C C . LEU A 1 116 ? 25.668 -6.510 105.364 1.00 25.24 397 LEU A C 1
ATOM 1090 O O . LEU A 1 116 ? 25.111 -6.905 104.341 1.00 28.05 397 LEU A O 1
ATOM 1106 N N . GLU A 1 117 ? 25.117 -5.636 106.198 1.00 24.61 398 GLU A N 1
ATOM 1107 C CA . GLU A 1 117 ? 23.761 -5.165 105.980 1.00 25.41 398 GLU A CA 1
ATOM 1108 C C . GLU A 1 117 ? 23.685 -4.278 104.761 1.00 28.19 398 GLU A C 1
ATOM 1109 O O . GLU A 1 117 ? 22.718 -4.383 104.009 1.00 30.68 398 GLU A O 1
ATOM 1121 N N . ARG A 1 118 ? 24.705 -3.449 104.517 1.00 27.95 399 ARG A N 1
ATOM 1122 C CA . ARG A 1 118 ? 24.623 -2.483 103.418 1.00 31.15 399 ARG A CA 1
ATOM 1123 C C . ARG A 1 118 ? 24.689 -3.166 102.071 1.00 33.76 399 ARG A C 1
ATOM 1124 O O . ARG A 1 118 ? 24.299 -2.605 101.080 1.00 36.30 399 ARG A O 1
ATOM 1145 N N . GLN A 1 119 ? 25.183 -4.391 102.011 1.00 34.90 400 GLN A N 1
ATOM 1146 C CA . GLN A 1 119 ? 25.293 -5.039 100.710 1.00 38.67 400 GLN A CA 1
ATOM 1147 C C . GLN A 1 119 ? 24.122 -6.027 100.549 1.00 41.07 400 GLN A C 1
ATOM 1148 O O . GLN A 1 119 ? 23.815 -6.483 99.466 1.00 40.79 400 GLN A O 1
ATOM 1154 N N . GLU A 1 120 ? 23.443 -6.358 101.645 1.00 44.96 401 GLU A N 1
ATOM 1155 C CA . GLU A 1 120 ? 22.071 -6.907 101.564 1.00 47.81 401 GLU A CA 1
ATOM 1156 C C . GLU A 1 120 ? 21.142 -5.754 101.103 1.00 50.65 401 GLU A C 1
ATOM 1157 O O . GLU A 1 120 ? 21.524 -4.577 101.166 1.00 51.86 401 GLU A O 1
ATOM 1163 N N . SER A 1 121 ? 19.961 -6.078 100.576 1.00 52.23 402 SER A N 1
ATOM 1164 C CA . SER A 1 121 ? 19.110 -5.057 99.948 1.00 52.80 402 SER A CA 1
ATOM 1165 C C . SER A 1 121 ? 17.674 -5.553 99.907 1.00 53.23 402 SER A C 1
ATOM 1166 O O . SER A 1 121 ? 16.783 -4.912 99.327 1.00 53.77 402 SER A O 1
ATOM 1169 N N . ARG A 1 122 ? 17.456 -6.700 100.548 1.00 53.45 403 ARG A N 1
ATOM 1170 C CA . ARG A 1 122 ? 16.138 -7.321 100.563 1.00 52.29 403 ARG A CA 1
ATOM 1171 C C . ARG A 1 122 ? 15.175 -6.374 101.286 1.00 50.40 403 ARG A C 1
ATOM 1172 O O . ARG A 1 122 ? 14.085 -6.039 100.751 1.00 51.84 403 ARG A O 1
ATOM 1174 N N . GLU A 1 123 ? 15.618 -5.877 102.442 1.00 46.05 404 GLU A N 1
ATOM 1175 C CA . GLU A 1 123 ? 14.744 -5.101 103.291 1.00 41.26 404 GLU A CA 1
ATOM 1176 C C . GLU A 1 123 ? 14.917 -3.583 103.143 1.00 37.47 404 GLU A C 1
ATOM 1177 O O . GLU A 1 123 ? 15.996 -2.973 103.293 1.00 39.82 404 GLU A O 1
ATOM 1185 N N . LYS A 1 124 ? 13.797 -2.971 102.881 1.00 30.49 405 LYS A N 1
ATOM 1186 C CA . LYS A 1 124 ? 13.782 -1.555 102.680 1.00 27.81 405 LYS A CA 1
ATOM 1187 C C . LYS A 1 124 ? 13.257 -0.884 103.926 1.00 25.40 405 LYS A C 1
ATOM 1188 O O . LYS A 1 124 ? 12.167 -1.238 104.415 1.00 28.19 405 LYS A O 1
ATOM 1207 N N . THR A 1 125 ? 14.039 0.013 104.524 1.00 22.70 406 THR A N 1
ATOM 1208 C CA . THR A 1 125 ? 13.598 0.766 105.698 1.00 20.20 406 THR A CA 1
ATOM 1209 C C . THR A 1 125 ? 13.657 2.239 105.383 1.00 19.04 406 THR A C 1
ATOM 1210 O O . THR A 1 125 ? 14.280 2.673 104.419 1.00 19.88 406 THR A O 1
ATOM 1221 N N . GLY A 1 126 ? 13.005 3.051 106.194 1.00 18.23 407 GLY A N 1
ATOM 1222 C CA . 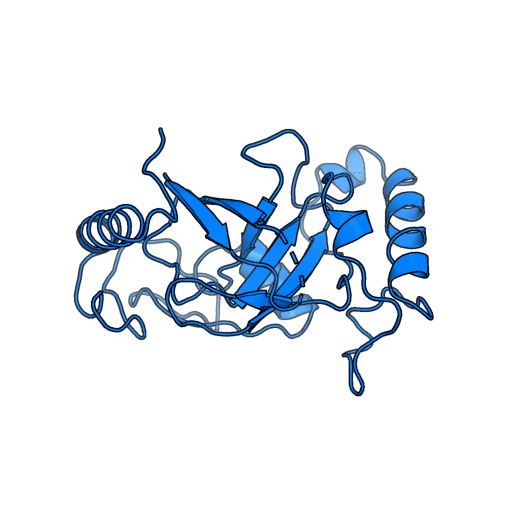GLY A 1 126 ? 13.002 4.494 106.008 1.00 17.43 407 GLY A CA 1
ATOM 1223 C C . GLY A 1 126 ? 12.026 5.186 106.883 1.00 16.81 407 GLY A C 1
ATOM 1224 O O . GLY A 1 126 ? 11.376 4.534 107.731 1.00 18.16 407 GLY A O 1
ATOM 1228 N N . VAL A 1 127 ? 11.936 6.494 106.713 1.00 16.01 408 VAL A N 1
ATOM 1229 C CA A VAL A 1 127 ? 11.139 7.357 107.612 0.55 15.72 408 VAL A CA 1
ATOM 1230 C CA B VAL A 1 127 ? 11.057 7.244 107.560 0.45 15.71 408 VAL A CA 1
ATOM 1231 C C . VAL A 1 127 ? 10.513 8.455 106.779 1.00 14.91 408 VAL A C 1
ATOM 1232 O O . VAL A 1 127 ? 11.214 9.099 105.982 1.00 16.18 408 VAL A O 1
ATOM 1239 N N . PHE A 1 128 ? 9.248 8.699 106.988 1.00 14.86 409 PHE A N 1
ATOM 1240 C CA . PHE A 1 128 ? 8.535 9.850 106.418 1.00 15.68 409 PHE A CA 1
ATOM 1241 C C . PHE A 1 128 ? 8.959 11.133 107.111 1.00 16.34 409 PHE A C 1
ATOM 1242 O O . PHE A 1 128 ? 9.068 11.180 108.332 1.00 16.69 409 PHE A O 1
ATOM 1259 N N . LEU A 1 129 ? 9.148 12.201 106.319 1.00 16.75 410 LEU A N 1
ATOM 1260 C CA . LEU A 1 129 ? 9.565 13.474 106.908 1.00 16.56 410 LEU A CA 1
ATOM 1261 C C . LEU A 1 129 ? 8.398 14.256 107.478 1.00 16.98 410 LEU A C 1
ATOM 1262 O O . LEU A 1 129 ? 8.606 15.249 108.166 1.00 19.71 410 LEU A O 1
ATOM 1278 N N . GLY A 1 130 ? 7.180 13.818 107.180 1.00 17.60 411 GLY A N 1
ATOM 1279 C CA . GLY A 1 130 ? 5.976 14.497 107.610 1.00 18.54 411 GLY A CA 1
ATOM 1280 C C . GLY A 1 130 ? 5.511 15.564 106.642 1.00 19.27 411 GLY A C 1
ATOM 1281 O O . GLY A 1 130 ? 4.527 16.255 106.935 1.00 22.87 411 GLY A O 1
ATOM 1285 N N A SER A 1 131 ? 6.179 15.674 105.486 0.76 17.15 412 SER A N 1
ATOM 1286 N N B SER A 1 131 ? 6.220 15.685 105.514 0.24 18.45 412 SER A N 1
ATOM 1287 C CA A SER A 1 131 ? 5.862 16.716 104.519 0.76 17.91 412 SER A CA 1
ATOM 1288 C CA B SER A 1 131 ? 5.975 16.721 104.519 0.24 18.25 412 SER A CA 1
ATOM 1289 C C A SER A 1 131 ? 5.819 16.130 103.112 0.76 17.20 412 SER A C 1
ATOM 1290 C C B SER A 1 131 ? 5.755 16.108 103.140 0.24 17.37 412 SER A C 1
ATOM 1291 O O A SER A 1 131 ? 6.261 15.010 102.855 0.76 16.24 412 SER A O 1
ATOM 1292 O O B SER A 1 131 ? 5.986 14.916 102.927 0.24 16.68 412 SER A O 1
ATOM 1297 N N . TYR A 1 132 ? 5.303 16.953 102.221 1.00 17.18 413 TYR A N 1
ATOM 1298 C CA . TYR A 1 132 ? 4.974 16.574 100.849 1.00 15.67 413 TYR A CA 1
ATOM 1299 C C . TYR A 1 132 ? 5.675 17.436 99.811 1.00 16.62 413 TYR A C 1
ATOM 1300 O O . TYR A 1 132 ? 6.005 18.635 100.072 1.00 18.40 413 TYR A O 1
ATOM 1318 N N . ALA A 1 133 ? 5.874 16.875 98.636 1.00 16.52 414 ALA A N 1
ATOM 1319 C CA . ALA A 1 133 ? 6.327 17.616 97.472 1.00 16.81 414 ALA A CA 1
ATOM 1320 C C . ALA A 1 133 ? 5.246 17.557 96.420 1.00 17.74 414 ALA A C 1
ATOM 1321 O O . ALA A 1 133 ? 4.357 16.717 96.486 1.00 20.97 414 ALA A O 1
ATOM 1328 N N . ILE A 1 134 ? 5.374 18.358 95.386 1.00 16.13 415 ILE A N 1
ATOM 1329 C CA . ILE A 1 134 ? 4.427 18.342 94.296 1.00 17.21 415 ILE A CA 1
ATOM 1330 C C . ILE A 1 134 ? 5.035 17.707 93.042 1.00 15.82 415 ILE A C 1
ATOM 1331 O O . ILE A 1 134 ? 6.086 18.119 92.565 1.00 16.19 415 ILE A O 1
ATOM 1347 N N . ASN A 1 135 ? 4.399 16.654 92.543 1.00 14.62 416 ASN A N 1
ATOM 1348 C CA . ASN A 1 135 ? 4.836 16.050 91.301 1.00 14.69 416 ASN A CA 1
ATOM 1349 C C . ASN A 1 135 ? 4.533 17.032 90.165 1.00 16.06 416 ASN A C 1
ATOM 1350 O O . ASN A 1 135 ? 3.383 17.446 89.988 1.00 17.11 416 ASN A O 1
ATOM 1361 N N . PRO A 1 136 ? 5.561 17.440 89.414 1.00 16.56 417 PRO A N 1
ATOM 1362 C CA . PRO A 1 136 ? 5.364 18.507 88.429 1.00 18.01 417 PRO A CA 1
ATOM 1363 C C . PRO A 1 136 ? 4.502 18.063 87.258 1.00 17.13 417 PRO A C 1
ATOM 1364 O O . PRO A 1 136 ? 3.924 18.915 86.550 1.00 20.08 417 PRO A O 1
ATOM 1375 N N . ALA A 1 137 ? 4.415 16.764 86.997 1.00 17.00 418 ALA A N 1
ATOM 1376 C CA . ALA A 1 137 ? 3.627 16.286 85.862 1.00 17.08 418 ALA A CA 1
ATOM 1377 C C . ALA A 1 137 ? 2.135 16.356 86.102 1.00 17.89 418 ALA A C 1
ATOM 1378 O O . ALA A 1 137 ? 1.371 16.763 85.219 1.00 18.97 418 ALA A O 1
ATOM 1384 N N . ASN A 1 138 ? 1.721 15.935 87.295 1.00 18.92 419 ASN A N 1
ATOM 1385 C CA . ASN A 1 138 ? 0.267 15.823 87.580 1.00 18.93 419 ASN A CA 1
ATOM 1386 C C . ASN A 1 138 ? -0.209 16.802 88.676 1.00 20.51 419 ASN A C 1
ATOM 1387 O O . ASN A 1 138 ? -1.402 16.837 88.949 1.00 22.71 419 ASN A O 1
ATOM 1398 N N . GLY A 1 139 ? 0.708 17.565 89.289 1.00 19.09 420 GLY A N 1
ATOM 1399 C CA . GLY A 1 139 ? 0.359 18.511 90.315 1.00 20.70 420 GLY A CA 1
ATOM 1400 C C . GLY A 1 139 ? -0.036 17.898 91.622 1.00 21.59 420 GLY A C 1
ATOM 1401 O O . GLY A 1 139 ? -0.537 18.599 92.495 1.00 24.38 420 GLY A O 1
ATOM 1405 N N . GLU A 1 140 ? 0.139 16.584 91.759 1.00 20.24 421 GLU A N 1
ATOM 1406 C CA A GLU A 1 140 ? -0.287 15.883 92.970 0.66 21.08 421 GLU A CA 1
ATOM 1407 C CA B GLU A 1 140 ? -0.284 15.903 92.971 0.34 20.40 421 GLU A CA 1
ATOM 1408 C C . GLU A 1 140 ? 0.752 15.910 94.074 1.00 18.51 421 GLU A C 1
ATOM 1409 O O . GLU A 1 140 ? 1.942 15.815 93.830 1.00 17.33 421 GLU A O 1
ATOM 1420 N N . PRO A 1 141 ? 0.296 15.991 95.328 1.00 19.03 422 PRO A N 1
ATOM 1421 C CA . PRO A 1 141 ? 1.218 15.898 96.452 1.00 18.33 422 PRO A CA 1
ATOM 1422 C C . PRO A 1 141 ? 1.715 14.487 96.588 1.00 18.57 422 PRO A C 1
ATOM 1423 O O . PRO A 1 141 ? 0.956 13.540 96.352 1.00 21.31 422 PRO A O 1
ATOM 1434 N N . VAL A 1 142 ? 3.004 14.340 96.867 1.00 14.98 423 VAL A N 1
ATOM 1435 C CA . VAL A 1 142 ? 3.626 13.025 97.142 1.00 15.93 423 VAL A CA 1
ATOM 1436 C C . VAL A 1 142 ? 4.434 13.129 98.419 1.00 15.29 423 VAL A C 1
ATOM 1437 O O . VAL A 1 142 ? 5.100 14.136 98.679 1.00 15.45 423 VAL A O 1
ATOM 1450 N N . PRO A 1 143 ? 4.390 12.102 99.276 1.00 14.54 424 PRO A N 1
ATOM 1451 C CA . PRO A 1 143 ? 5.128 12.165 100.533 1.00 13.69 424 PRO A CA 1
ATOM 1452 C C . PRO A 1 143 ? 6.617 12.053 100.326 1.00 14.10 424 PRO A C 1
ATOM 1453 O O . PRO A 1 143 ? 7.080 11.383 99.373 1.00 15.03 424 PRO A O 1
ATOM 1464 N N . ILE A 1 144 ? 7.393 12.691 101.227 1.00 14.15 425 ILE A N 1
ATOM 1465 C CA . ILE A 1 144 ? 8.843 12.676 101.160 1.00 13.82 425 ILE A CA 1
ATOM 1466 C C . ILE A 1 144 ? 9.351 11.776 102.267 1.00 14.29 425 ILE A C 1
ATOM 1467 O O . ILE A 1 144 ? 8.985 11.958 103.455 1.00 15.41 425 ILE A O 1
ATOM 1483 N N . PHE A 1 145 ? 10.282 10.870 101.941 1.00 14.20 426 PHE A N 1
ATOM 1484 C CA . PHE A 1 145 ? 10.926 9.960 102.885 1.00 14.31 426 PHE A CA 1
ATOM 1485 C C . PHE A 1 145 ? 12.443 10.152 102.832 1.00 14.54 426 PHE A C 1
ATOM 1486 O O . PHE A 1 145 ? 12.978 10.624 101.813 1.00 15.20 426 PHE A O 1
ATOM 1503 N N . ILE A 1 146 ? 13.132 9.715 103.888 1.00 14.87 427 ILE A N 1
ATOM 1504 C CA . ILE A 1 146 ? 14.527 9.313 103.789 1.00 15.69 427 ILE A CA 1
ATOM 1505 C C . ILE A 1 146 ? 14.581 7.788 103.847 1.00 16.53 427 ILE A C 1
ATOM 1506 O O . ILE A 1 146 ? 13.781 7.158 104.520 1.00 16.72 427 ILE A O 1
ATOM 1522 N N . ALA A 1 147 ? 15.591 7.220 103.207 1.00 17.03 428 ALA A N 1
ATOM 1523 C CA . ALA A 1 147 ? 15.812 5.781 103.248 1.00 17.61 428 ALA A CA 1
ATOM 1524 C C . ALA A 1 147 ? 17.238 5.523 102.874 1.00 19.12 428 ALA A C 1
ATOM 1525 O O . ALA A 1 147 ? 17.768 6.126 101.929 1.00 18.86 428 ALA A O 1
ATOM 1532 N N . ASP A 1 148 ? 17.863 4.552 103.535 1.00 20.40 429 ASP A N 1
ATOM 1533 C CA . ASP A 1 148 ? 19.228 4.280 103.254 1.00 21.56 429 ASP A CA 1
ATOM 1534 C C . ASP A 1 148 ? 19.471 3.550 101.935 1.00 21.66 429 ASP A C 1
ATOM 1535 O O . ASP A 1 148 ? 20.619 3.419 101.580 1.00 24.96 429 ASP A O 1
ATOM 1544 N N . TYR A 1 149 ? 18.449 3.140 101.187 1.00 19.91 430 TYR A N 1
ATOM 1545 C CA . TYR A 1 149 ? 18.710 2.619 99.847 1.00 19.98 430 TYR A CA 1
ATOM 1546 C C . TYR A 1 149 ? 19.135 3.734 98.877 1.00 20.20 430 TYR A C 1
ATOM 1547 O O . TYR A 1 149 ? 19.591 3.439 97.789 1.00 21.23 430 TYR A O 1
ATOM 1565 N N . VAL A 1 150 ? 18.913 5.012 99.245 1.00 19.10 431 VAL A N 1
ATOM 1566 C CA . VAL A 1 150 ? 19.325 6.168 98.433 1.00 17.49 431 VAL A CA 1
ATOM 1567 C C . VAL A 1 150 ? 20.636 6.706 98.974 1.00 19.15 431 VAL A C 1
ATOM 1568 O O . VAL A 1 150 ? 20.721 7.001 100.157 1.00 20.22 431 VAL A O 1
ATOM 1581 N N . LEU A 1 151 ? 21.657 6.775 98.121 1.00 19.99 432 LEU A N 1
ATOM 1582 C CA . LEU A 1 151 ? 23.000 7.115 98.471 1.00 21.70 432 LEU A CA 1
ATOM 1583 C C . LEU A 1 151 ? 23.299 8.610 98.342 1.00 22.56 432 LEU A C 1
ATOM 1584 O O . LEU A 1 151 ? 22.979 9.217 97.320 1.00 23.06 432 LEU A O 1
ATOM 1600 N N . ALA A 1 152 ? 23.880 9.220 99.361 1.00 23.79 433 ALA A N 1
ATOM 1601 C CA . ALA A 1 152 ? 24.015 10.683 99.394 1.00 26.00 433 ALA A CA 1
ATOM 1602 C C . ALA A 1 152 ? 24.905 11.244 98.324 1.00 30.42 433 ALA A C 1
ATOM 1603 O O . ALA A 1 152 ? 24.677 12.351 97.815 1.00 32.46 433 ALA A O 1
ATOM 1610 N N . GLY A 1 153 ? 25.930 10.509 97.982 1.00 28.61 434 GLY A N 1
ATOM 1611 C CA . GLY A 1 153 ? 26.912 11.047 97.037 1.00 30.19 434 GLY A CA 1
ATOM 1612 C C . GLY A 1 153 ? 26.810 10.579 95.598 1.00 28.93 434 GLY A C 1
ATOM 1613 O O . GLY A 1 153 ? 27.780 10.640 94.849 1.00 31.90 434 GLY A O 1
ATOM 1617 N N . TYR A 1 154 ? 25.634 10.150 95.202 1.00 24.64 435 TYR A N 1
ATOM 1618 C CA . TYR A 1 154 ? 25.383 9.732 93.822 1.00 23.62 435 TYR A CA 1
ATOM 1619 C C . TYR A 1 154 ? 24.198 10.508 93.232 1.00 21.93 435 TYR A C 1
ATOM 1620 O O . TYR A 1 154 ? 23.217 10.747 93.908 1.00 20.70 435 TYR A O 1
ATOM 1638 N N . GLY A 1 155 ? 24.286 10.875 91.956 1.00 23.10 436 GLY A N 1
ATOM 1639 C CA . GLY A 1 155 ? 23.213 11.636 91.361 1.00 22.67 436 GLY A CA 1
ATOM 1640 C C . GLY A 1 155 ? 23.078 12.954 92.119 1.00 22.14 436 GLY A C 1
ATOM 1641 O O . GLY A 1 155 ? 24.075 13.650 92.366 1.00 25.53 436 GLY A O 1
ATOM 1645 N N . THR A 1 156 ? 21.869 13.292 92.514 1.00 19.52 437 THR A N 1
ATOM 1646 C CA . THR A 1 156 ? 21.594 14.470 93.335 1.00 18.42 437 THR A CA 1
ATOM 1647 C C . THR A 1 156 ? 21.338 14.078 94.776 1.00 18.76 437 THR A C 1
ATOM 1648 O O . THR A 1 156 ? 20.997 14.958 95.609 1.00 20.97 437 THR A O 1
ATOM 1659 N N . GLY A 1 157 ? 21.497 12.783 95.139 1.00 17.78 438 GLY A N 1
ATOM 1660 C CA . GLY A 1 157 ? 21.133 12.324 96.473 1.00 17.30 438 GLY A CA 1
ATOM 1661 C C . GLY A 1 157 ? 19.666 12.191 96.721 1.00 16.87 438 GLY A C 1
ATOM 1662 O O . GLY A 1 157 ? 19.284 11.957 97.874 1.00 16.98 438 GLY A O 1
ATOM 1666 N N . ALA A 1 158 ? 18.839 12.280 95.679 1.00 17.08 439 ALA A N 1
ATOM 1667 C CA . ALA A 1 158 ? 17.391 12.151 95.822 1.00 16.28 439 ALA A CA 1
ATOM 1668 C C . ALA A 1 158 ? 16.836 11.485 94.555 1.00 15.70 439 ALA A C 1
ATOM 1669 O O . ALA A 1 158 ? 17.313 11.750 93.453 1.00 16.01 439 ALA A O 1
ATOM 1676 N N . ILE A 1 159 ? 15.790 10.685 94.752 1.00 15.04 440 ILE A N 1
ATOM 1677 C CA . ILE A 1 159 ? 15.104 10.040 93.656 1.00 14.62 440 ILE A CA 1
ATOM 1678 C C . ILE A 1 159 ? 13.640 10.375 93.681 1.00 14.09 440 ILE A C 1
ATOM 1679 O O . ILE A 1 159 ? 13.054 10.669 94.721 1.00 14.25 440 ILE A O 1
ATOM 1695 N N . MET A 1 160 ? 13.018 10.234 92.490 1.00 14.10 441 MET A N 1
ATOM 1696 C CA . MET A 1 160 ? 11.601 10.020 92.431 1.00 13.15 441 MET A CA 1
ATOM 1697 C C . MET A 1 160 ? 11.373 8.504 92.466 1.00 13.53 441 MET A C 1
ATOM 1698 O O . MET A 1 160 ? 12.092 7.747 91.846 1.00 15.72 441 MET A O 1
ATOM 1712 N N . ALA A 1 161 ? 10.401 8.072 93.230 1.00 14.00 442 ALA A N 1
ATOM 1713 C CA . ALA A 1 161 ? 10.072 6.651 93.384 1.00 13.08 442 ALA A CA 1
ATOM 1714 C C . ALA A 1 161 ? 8.888 6.311 92.519 1.00 13.80 442 ALA A C 1
ATOM 1715 O O . ALA A 1 161 ? 7.834 6.926 92.619 1.00 13.78 442 ALA A O 1
ATOM 1722 N N . VAL A 1 162 ? 9.057 5.298 91.647 1.00 13.03 443 VAL A N 1
ATOM 1723 C CA . VAL A 1 162 ? 8.078 4.837 90.698 1.00 13.71 443 VAL A CA 1
ATOM 1724 C C . VAL A 1 162 ? 7.927 3.328 90.919 1.00 13.58 443 VAL A C 1
ATOM 1725 O O . VAL A 1 162 ? 8.571 2.509 90.238 1.00 13.98 443 VAL A O 1
ATOM 1738 N N . PRO A 1 163 ? 7.146 2.934 91.911 1.00 14.02 444 PRO A N 1
ATOM 1739 C CA A PRO A 1 163 ? 7.072 1.505 92.254 0.46 14.81 444 PRO A CA 1
ATOM 1740 C CA B PRO A 1 163 ? 7.084 1.508 92.253 0.54 14.87 444 PRO A CA 1
ATOM 1741 C C . PRO A 1 163 ? 6.566 0.644 91.108 1.00 14.51 444 PRO A C 1
ATOM 1742 O O . PRO A 1 163 ? 6.893 -0.536 91.065 1.00 15.40 444 PRO A O 1
ATOM 1749 N N . GLY A 1 164 ? 5.789 1.205 90.179 1.00 14.43 445 GLY A N 1
ATOM 1750 C CA . GLY A 1 164 ? 5.313 0.337 89.097 1.00 15.00 445 GLY A CA 1
ATOM 1751 C C . GLY A 1 164 ? 6.403 -0.166 88.188 1.00 14.77 445 GLY A C 1
ATOM 1752 O O . GLY A 1 164 ? 6.208 -1.172 87.506 1.00 15.48 445 GLY A O 1
ATOM 1756 N N . HIS A 1 165 ? 7.536 0.525 88.169 1.00 13.67 446 HIS A N 1
ATOM 1757 C CA . HIS A 1 165 ? 8.549 0.347 87.114 1.00 14.24 446 HIS A CA 1
ATOM 1758 C C . HIS A 1 165 ? 10.002 0.219 87.582 1.00 13.66 446 HIS A C 1
ATOM 1759 O O . HIS A 1 165 ? 10.891 0.020 86.762 1.00 15.25 446 HIS A O 1
ATOM 1774 N N . ASP A 1 166 ? 10.229 0.286 88.914 1.00 14.48 447 ASP A N 1
ATOM 1775 C CA . ASP A 1 166 ? 11.547 0.104 89.485 1.00 15.00 447 ASP A CA 1
ATOM 1776 C C . ASP A 1 166 ? 11.332 -0.846 90.663 1.00 16.00 447 ASP A C 1
ATOM 1777 O O . ASP A 1 166 ? 10.608 -0.535 91.589 1.00 15.38 447 ASP A O 1
ATOM 1786 N N . GLN A 1 167 ? 11.935 -2.035 90.590 1.00 15.99 448 GLN A N 1
ATOM 1787 C CA . GLN A 1 167 ? 11.705 -3.031 91.638 1.00 16.45 448 GLN A CA 1
ATOM 1788 C C . GLN A 1 167 ? 12.132 -2.569 93.051 1.00 16.50 448 GLN A C 1
ATOM 1789 O O . GLN A 1 167 ? 11.545 -3.017 94.051 1.00 16.54 448 GLN A O 1
ATOM 1803 N N . ARG A 1 168 ? 13.162 -1.730 93.154 1.00 17.32 449 ARG A N 1
ATOM 1804 C CA . ARG A 1 168 ? 13.581 -1.185 94.431 1.00 16.95 449 ARG A CA 1
ATOM 1805 C C . ARG A 1 168 ? 12.442 -0.391 95.072 1.00 16.69 449 ARG A C 1
ATOM 1806 O O . ARG A 1 168 ? 12.143 -0.492 96.270 1.00 17.45 449 ARG A O 1
ATOM 1827 N N . ASP A 1 169 ? 11.791 0.445 94.246 1.00 15.48 450 ASP A N 1
ATOM 1828 C CA . ASP A 1 169 ? 10.698 1.262 94.709 1.00 15.01 450 ASP A CA 1
ATOM 1829 C C . ASP A 1 169 ? 9.435 0.402 94.923 1.00 15.53 450 ASP A C 1
ATOM 1830 O O . ASP A 1 169 ? 8.627 0.712 95.834 1.00 17.06 450 ASP A O 1
ATOM 1839 N N . TRP A 1 170 ? 9.230 -0.648 94.143 1.00 16.08 451 TRP A N 1
ATOM 1840 C CA . TRP A 1 170 ? 8.127 -1.583 94.342 1.00 15.98 451 TRP A CA 1
ATOM 1841 C C . TRP A 1 170 ? 8.240 -2.215 95.745 1.00 16.69 451 TRP A C 1
ATOM 1842 O O . TRP A 1 170 ? 7.287 -2.269 96.489 1.00 17.12 451 TRP A O 1
ATOM 1863 N N . ASP A 1 171 ? 9.428 -2.724 96.028 1.00 17.84 452 ASP A N 1
ATOM 1864 C CA . ASP A 1 171 ? 9.682 -3.333 97.343 1.00 18.21 452 ASP A CA 1
ATOM 1865 C C . ASP A 1 171 ? 9.415 -2.344 98.478 1.00 18.53 452 ASP A C 1
ATOM 1866 O O . ASP A 1 171 ? 8.807 -2.730 99.520 1.00 19.93 452 ASP A O 1
ATOM 1875 N N . PHE A 1 172 ? 9.884 -1.120 98.388 1.00 18.40 453 PHE A N 1
ATOM 1876 C CA . PHE A 1 172 ? 9.699 -0.134 99.439 1.00 17.99 453 PHE A CA 1
ATOM 1877 C C . PHE A 1 172 ? 8.209 0.164 99.557 1.00 17.80 453 PHE A C 1
ATOM 1878 O O . PHE A 1 172 ? 7.674 0.200 100.693 1.00 18.50 453 PHE A O 1
ATOM 1895 N N . ALA A 1 173 ? 7.527 0.362 98.436 1.00 16.56 454 ALA A N 1
ATOM 1896 C CA . ALA A 1 173 ? 6.113 0.704 98.460 1.00 16.70 454 ALA A CA 1
ATOM 1897 C C . ALA A 1 173 ? 5.281 -0.398 99.076 1.00 17.84 454 ALA A C 1
ATOM 1898 O O . ALA A 1 173 ? 4.344 -0.102 99.824 1.00 18.98 454 ALA A O 1
ATOM 1905 N N . ARG A 1 174 ? 5.606 -1.664 98.755 1.00 18.94 455 ARG A N 1
ATOM 1906 C CA . ARG A 1 174 ? 4.866 -2.776 99.360 1.00 21.64 455 ARG A CA 1
ATOM 1907 C C . ARG A 1 174 ? 5.076 -2.830 100.882 1.00 21.33 455 ARG A C 1
ATOM 1908 O O . ARG A 1 174 ? 4.116 -3.015 101.641 1.00 25.66 455 ARG A O 1
ATOM 1916 N N . ALA A 1 175 ? 6.312 -2.583 101.298 1.00 21.41 456 ALA A N 1
ATOM 1917 C CA . ALA A 1 175 ? 6.646 -2.591 102.765 1.00 22.70 456 ALA A CA 1
ATOM 1918 C C . ALA A 1 175 ? 5.979 -1.438 103.511 1.00 22.91 456 ALA A C 1
ATOM 1919 O O . ALA A 1 175 ? 5.687 -1.593 104.728 1.00 26.54 456 ALA A O 1
ATOM 1926 N N . PHE A 1 176 ? 5.746 -0.299 102.896 1.00 18.94 457 PHE A N 1
ATOM 1927 C CA . PHE A 1 176 ? 5.197 0.881 103.529 1.00 18.98 457 PHE A CA 1
ATOM 1928 C C . PHE A 1 176 ? 3.729 1.166 103.194 1.00 19.23 457 PHE A C 1
ATOM 1929 O O . PHE A 1 176 ? 3.150 2.075 103.726 1.00 21.95 457 PHE A O 1
ATOM 1946 N N . GLY A 1 177 ? 3.109 0.422 102.308 1.00 19.28 458 GLY A N 1
ATOM 1947 C CA . GLY A 1 177 ? 1.769 0.741 101.940 1.00 19.82 458 GLY A CA 1
ATOM 1948 C C . GLY A 1 177 ? 1.623 2.004 101.086 1.00 20.79 458 GLY A C 1
ATOM 1949 O O . GLY A 1 177 ? 0.725 2.804 101.322 1.00 25.23 458 GLY A O 1
ATOM 1953 N N . LEU A 1 178 ? 2.572 2.242 100.183 1.00 18.38 459 LEU A N 1
ATOM 1954 C CA . LEU A 1 178 ? 2.538 3.414 99.308 1.00 17.42 459 LEU A CA 1
ATOM 1955 C C . LEU A 1 178 ? 1.878 3.041 97.979 1.00 18.04 459 LEU A C 1
ATOM 1956 O O . LEU A 1 178 ? 1.904 1.872 97.564 1.00 18.46 459 LEU A O 1
ATOM 1972 N N . PRO A 1 179 ? 1.294 4.009 97.261 1.00 18.13 460 PRO A N 1
ATOM 1973 C CA . PRO A 1 179 ? 0.623 3.680 95.997 1.00 18.48 460 PRO A CA 1
ATOM 1974 C C . PRO A 1 179 ? 1.562 3.165 94.945 1.00 16.52 460 PRO A C 1
ATOM 1975 O O . PRO A 1 179 ? 2.674 3.673 94.787 1.00 17.61 460 PRO A O 1
ATOM 1986 N N . ILE A 1 180 ? 1.086 2.187 94.179 1.00 17.49 461 ILE A N 1
ATOM 1987 C CA . ILE A 1 180 ? 1.822 1.632 93.027 1.00 18.71 461 ILE A CA 1
ATOM 1988 C C . ILE A 1 180 ? 0.955 1.831 91.791 1.00 18.93 461 ILE A C 1
ATOM 1989 O O . ILE A 1 180 ? -0.184 1.357 91.748 1.00 21.34 461 ILE A O 1
ATOM 2005 N N . VAL A 1 181 ? 1.474 2.644 90.855 1.00 16.91 462 VAL A N 1
ATOM 2006 C CA . VAL A 1 181 ? 0.744 3.108 89.673 1.00 16.78 462 VAL A CA 1
ATOM 2007 C C . VAL A 1 181 ? 1.418 2.632 88.412 1.00 15.11 462 VAL A C 1
ATOM 2008 O O . VAL A 1 181 ? 2.632 2.795 88.247 1.00 16.63 462 VAL A O 1
ATOM 2021 N N . GLU A 1 182 ? 0.655 2.042 87.504 1.00 15.50 463 GLU A N 1
ATOM 2022 C CA . GLU A 1 182 ? 1.147 1.656 86.188 1.00 14.25 463 GLU A CA 1
ATOM 2023 C C . GLU A 1 182 ? 1.114 2.848 85.233 1.00 15.15 463 GLU A C 1
ATOM 2024 O O . GLU A 1 182 ? 0.087 3.446 85.027 1.00 15.63 463 GLU A O 1
ATOM 2036 N N . VAL A 1 183 ? 2.240 3.160 84.648 1.00 14.34 464 VAL A N 1
ATOM 2037 C CA . VAL A 1 183 ? 2.309 4.149 83.546 1.00 13.13 464 VAL A CA 1
ATOM 2038 C C . VAL A 1 183 ? 2.915 3.577 82.269 1.00 13.46 464 VAL A C 1
ATOM 2039 O O . VAL A 1 183 ? 2.771 4.189 81.223 1.00 14.05 464 VAL A O 1
ATOM 2052 N N . ILE A 1 184 ? 3.553 2.395 82.313 1.00 13.20 465 ILE A N 1
ATOM 2053 C CA . ILE A 1 184 ? 4.081 1.711 81.130 1.00 14.84 465 ILE A CA 1
ATOM 2054 C C . ILE A 1 184 ? 3.309 0.397 81.036 1.00 14.39 465 ILE A C 1
ATOM 2055 O O . ILE A 1 184 ? 3.579 -0.505 81.843 1.00 15.72 465 ILE A O 1
ATOM 2071 N N . ALA A 1 185 ? 2.463 0.252 80.027 1.00 14.74 466 ALA A N 1
ATOM 2072 C CA . ALA A 1 185 ? 1.795 -1.011 79.784 1.00 15.21 466 ALA A CA 1
ATOM 2073 C C . ALA A 1 185 ? 2.786 -1.989 79.224 1.00 14.38 466 ALA A C 1
ATOM 2074 O O . ALA A 1 185 ? 3.628 -1.641 78.400 1.00 16.35 466 ALA A O 1
ATOM 2081 N N . GLY A 1 186 ? 2.622 -3.276 79.618 1.00 15.54 467 GLY A N 1
ATOM 2082 C CA . GLY A 1 186 ? 3.458 -4.342 79.139 1.00 14.90 467 GLY A CA 1
ATOM 2083 C C . GLY A 1 186 ? 3.665 -5.475 80.124 1.00 17.17 467 GLY A C 1
ATOM 2084 O O . GLY A 1 186 ? 3.919 -6.606 79.699 1.00 17.90 467 GLY A O 1
ATOM 2088 N N . GLY A 1 187 ? 3.570 -5.187 81.423 1.00 17.46 468 GLY A N 1
ATOM 2089 C CA . GLY A 1 187 ? 3.756 -6.155 82.468 1.00 18.40 468 GLY A CA 1
ATOM 2090 C C . GLY A 1 187 ? 2.568 -6.286 83.376 1.00 18.60 468 GLY A C 1
ATOM 2091 O O . GLY A 1 187 ? 1.431 -6.096 82.958 1.00 20.27 468 GLY A O 1
ATOM 2095 N N . ASN A 1 188 ? 2.810 -6.700 84.602 1.00 19.73 469 ASN A N 1
ATOM 2096 C CA . ASN A 1 188 ? 1.764 -6.911 85.580 1.00 22.26 469 ASN A CA 1
ATOM 2097 C C . ASN A 1 188 ? 2.209 -6.399 86.955 1.00 20.40 469 ASN A C 1
ATOM 2098 O O . ASN A 1 188 ? 2.887 -7.089 87.689 1.00 21.57 469 ASN A O 1
ATOM 2107 N N . ILE A 1 189 ? 1.870 -5.155 87.249 1.00 18.71 470 ILE A N 1
ATOM 2108 C CA . ILE A 1 189 ? 2.451 -4.507 88.397 1.00 19.13 470 ILE A CA 1
ATOM 2109 C C . ILE A 1 189 ? 1.977 -5.083 89.734 1.00 19.93 470 ILE A C 1
ATOM 2110 O O . ILE A 1 189 ? 2.544 -4.770 90.767 1.00 21.15 470 ILE A O 1
ATOM 2126 N N . SER A 1 190 ? 0.928 -5.895 89.715 1.00 21.51 471 SER A N 1
ATOM 2127 C CA . SER A 1 190 ? 0.477 -6.537 90.948 1.00 23.42 471 SER A CA 1
ATOM 2128 C C . SER A 1 190 ? 1.449 -7.626 91.325 1.00 23.56 471 SER A C 1
ATOM 2129 O O . SER A 1 190 ? 1.456 -8.057 92.479 1.00 26.75 471 SER A O 1
ATOM 2137 N N . GLU A 1 191 ? 2.265 -8.098 90.399 1.00 23.22 472 GLU A N 1
ATOM 2138 C CA . GLU A 1 191 ? 3.228 -9.169 90.607 1.00 26.03 472 GLU A CA 1
ATOM 2139 C C . GLU A 1 191 ? 4.656 -8.656 90.814 1.00 23.70 472 GLU A C 1
ATOM 2140 O O . GLU A 1 191 ? 5.366 -9.141 91.716 1.00 24.47 472 GLU A O 1
ATOM 2146 N N . SER A 1 192 ? 5.083 -7.672 90.023 1.00 21.13 473 SER A N 1
ATOM 2147 C CA . SER A 1 192 ? 6.418 -7.159 90.159 1.00 20.29 473 SER A CA 1
ATOM 2148 C C . SER A 1 192 ? 6.470 -5.879 89.358 1.00 18.85 473 SER A C 1
ATOM 2149 O O . SER A 1 192 ? 5.604 -5.625 88.497 1.00 18.56 473 SER A O 1
ATOM 2157 N N . ALA A 1 193 ? 7.513 -5.092 89.573 1.00 17.38 474 ALA A N 1
ATOM 2158 C CA . ALA A 1 193 ? 7.735 -3.888 88.722 1.00 16.35 474 ALA A CA 1
ATOM 2159 C C . ALA A 1 193 ? 7.936 -4.324 87.267 1.00 16.09 474 ALA A C 1
ATOM 2160 O O . ALA A 1 193 ? 8.621 -5.310 87.011 1.00 17.62 474 ALA A O 1
ATOM 2167 N N . TYR A 1 194 ? 7.446 -3.522 86.337 1.00 15.78 475 TYR A N 1
ATOM 2168 C CA . TYR A 1 194 ? 7.599 -3.802 84.906 1.00 16.06 475 TYR A CA 1
ATOM 2169 C C . TYR A 1 194 ? 8.682 -2.844 84.390 1.00 15.91 475 TYR A C 1
ATOM 2170 O O . TYR A 1 194 ? 8.457 -1.623 84.335 1.00 15.90 475 TYR A O 1
ATOM 2188 N N . THR A 1 195 ? 9.849 -3.358 84.019 1.00 17.03 476 THR A N 1
ATOM 2189 C CA . THR A 1 195 ? 11.024 -2.540 83.763 1.00 17.68 476 THR A CA 1
ATOM 2190 C C . THR A 1 195 ? 11.320 -2.402 82.259 1.00 18.05 476 THR A C 1
ATOM 2191 O O . THR A 1 195 ? 12.227 -1.637 81.888 1.00 20.67 476 THR A O 1
ATOM 2202 N N . GLY A 1 196 ? 10.528 -3.027 81.393 1.00 15.03 477 GLY A N 1
ATOM 2203 C CA . GLY A 1 196 ? 10.813 -3.047 79.956 1.00 15.82 477 GLY A CA 1
ATOM 2204 C C . GLY A 1 196 ? 10.138 -1.935 79.167 1.00 16.14 477 GLY A C 1
ATOM 2205 O O . GLY A 1 196 ? 9.563 -0.957 79.707 1.00 16.69 477 GLY A O 1
ATOM 2209 N N . ASP A 1 197 ? 10.255 -2.077 77.844 1.00 16.32 478 ASP A N 1
ATOM 2210 C CA A ASP A 1 197 ? 9.637 -1.132 76.942 0.46 16.32 478 ASP A CA 1
ATOM 2211 C CA B ASP A 1 197 ? 9.653 -1.071 76.931 0.54 16.79 478 ASP A CA 1
ATOM 2212 C C . ASP A 1 197 ? 8.116 -1.301 76.923 1.00 15.85 478 ASP A C 1
ATOM 2213 O O . ASP A 1 197 ? 7.580 -2.298 77.418 1.00 16.69 478 ASP A O 1
ATOM 2222 N N . GLY A 1 198 ? 7.380 -0.358 76.360 1.00 16.41 479 GLY A N 1
ATOM 2223 C CA . GLY A 1 198 ? 5.954 -0.516 76.338 1.00 16.54 479 GLY A CA 1
ATOM 2224 C C . GLY A 1 198 ? 5.277 0.723 75.837 1.00 15.87 479 GLY A C 1
ATOM 2225 O O 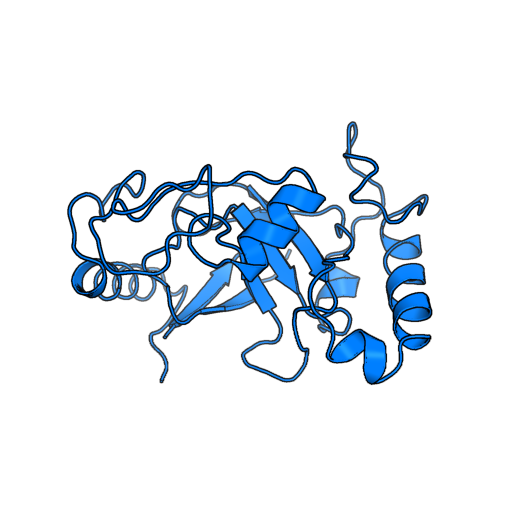. GLY A 1 198 ? 5.815 1.439 74.996 1.00 17.77 479 GLY A O 1
ATOM 2229 N N . ILE A 1 199 ? 4.051 0.934 76.285 1.00 15.07 480 ILE A N 1
ATOM 2230 C CA . ILE A 1 199 ? 3.170 2.000 75.810 1.00 14.57 480 ILE A CA 1
ATOM 2231 C C . ILE A 1 199 ? 2.642 2.776 77.005 1.00 14.64 480 ILE A C 1
ATOM 2232 O O . ILE A 1 199 ? 2.174 2.189 77.992 1.00 14.39 480 ILE A O 1
ATOM 2248 N N . LEU A 1 200 ? 2.718 4.104 76.943 1.00 14.52 481 LEU A N 1
ATOM 2249 C CA . LEU A 1 200 ? 2.345 4.956 78.086 1.00 14.28 481 LEU A CA 1
ATOM 2250 C C . LEU A 1 200 ? 0.829 4.923 78.322 1.00 14.12 481 LEU A C 1
ATOM 2251 O O . LEU A 1 200 ? 0.011 5.037 77.365 1.00 15.14 481 LEU A O 1
ATOM 2267 N N . VAL A 1 201 ? 0.487 4.809 79.599 1.00 13.17 482 VAL A N 1
ATOM 2268 C CA . VAL A 1 201 ? -0.867 4.848 80.085 1.00 13.89 482 VAL A CA 1
ATOM 2269 C C . VAL A 1 201 ? -0.909 5.761 81.347 1.00 14.05 482 VAL A C 1
ATOM 2270 O O . VAL A 1 201 ? 0.128 5.945 82.008 1.00 14.28 482 VAL A O 1
ATOM 2283 N N . ASN A 1 202 ? -2.085 6.289 81.644 1.00 13.84 483 ASN A N 1
ATOM 2284 C CA . ASN A 1 202 ? -2.299 7.042 82.870 1.00 14.93 483 ASN A CA 1
ATOM 2285 C C . ASN A 1 202 ? -1.360 8.258 82.961 1.00 14.75 483 ASN A C 1
ATOM 2286 O O . ASN A 1 202 ? -0.997 8.669 84.046 1.00 16.03 483 ASN A O 1
ATOM 2297 N N . SER A 1 203 ? -1.017 8.813 81.795 1.00 14.48 484 SER A N 1
ATOM 2298 C CA . SER A 1 203 ? 0.046 9.809 81.673 1.00 14.66 484 SER A CA 1
ATOM 2299 C C . SER A 1 203 ? -0.357 10.938 80.716 1.00 15.25 484 SER A C 1
ATOM 2300 O O . SER A 1 203 ? 0.523 11.538 80.090 1.00 15.08 484 SER A O 1
ATOM 2308 N N . ASP A 1 204 ? -1.649 11.254 80.674 1.00 16.38 485 ASP A N 1
ATOM 2309 C CA A ASP A 1 204 ? -2.180 12.445 79.956 0.74 16.96 485 ASP A CA 1
ATOM 2310 C CA C ASP A 1 204 ? -2.117 12.462 79.988 0.26 17.07 485 ASP A CA 1
ATOM 2311 C C . ASP A 1 204 ? -1.516 12.555 78.571 1.00 16.09 485 ASP A C 1
ATOM 2312 O O . ASP A 1 204 ? -1.776 11.708 77.742 1.00 16.52 485 ASP A O 1
ATOM 2321 N N . TYR A 1 205 ? -0.749 13.619 78.296 1.00 16.02 486 TYR A N 1
ATOM 2322 C CA . TYR A 1 205 ? -0.251 13.922 76.976 1.00 16.41 486 TYR A CA 1
ATOM 2323 C C . TYR A 1 205 ? 0.878 12.988 76.510 1.00 15.44 486 TYR A C 1
ATOM 2324 O O . TYR A 1 205 ? 1.276 13.096 75.355 1.00 17.53 486 TYR A O 1
ATOM 2342 N N . LEU A 1 206 ? 1.302 12.035 77.342 1.00 15.44 487 LEU A N 1
ATOM 2343 C CA . LEU A 1 206 ? 2.193 10.999 76.885 1.00 15.44 487 LEU A CA 1
ATOM 2344 C C . LEU A 1 206 ? 1.446 9.761 76.414 1.00 15.61 487 LEU A C 1
ATOM 2345 O O . LEU A 1 206 ? 2.061 8.833 75.848 1.00 15.53 487 LEU A O 1
ATOM 2361 N N . ASN A 1 207 ? 0.157 9.654 76.677 1.00 15.05 488 ASN A N 1
ATOM 2362 C CA . ASN A 1 207 ? -0.561 8.365 76.495 1.00 15.21 488 ASN A CA 1
ATOM 2363 C C . ASN A 1 207 ? -0.462 7.868 75.059 1.00 14.91 488 ASN A C 1
ATOM 2364 O O . ASN A 1 207 ? -0.613 8.618 74.090 1.00 15.95 488 ASN A O 1
ATOM 2375 N N . GLY A 1 208 ? -0.159 6.565 74.931 1.00 15.98 489 GLY A N 1
ATOM 2376 C CA . GLY A 1 208 ? -0.033 5.898 73.645 1.00 16.96 489 GLY A CA 1
ATOM 2377 C C . GLY A 1 208 ? 1.377 5.909 73.082 1.00 16.12 489 GLY A C 1
ATOM 2378 O O . GLY A 1 208 ? 1.634 5.184 72.109 1.00 17.26 489 GLY A O 1
ATOM 2382 N N . MET A 1 209 ? 2.263 6.759 73.609 1.00 15.61 490 MET A N 1
ATOM 2383 C CA . MET A 1 209 ? 3.661 6.797 73.164 1.00 16.09 490 MET A CA 1
ATOM 2384 C C . MET A 1 209 ? 4.444 5.586 73.579 1.00 15.41 490 MET A C 1
ATOM 2385 O O . MET A 1 209 ? 4.179 4.990 74.618 1.00 15.60 490 MET A O 1
ATOM 2399 N N . SER A 1 210 ? 5.500 5.279 72.837 1.00 16.69 491 SER A N 1
ATOM 2400 C CA . SER A 1 210 ? 6.551 4.377 73.263 1.00 16.81 491 SER A CA 1
ATOM 2401 C C . SER A 1 210 ? 7.381 5.020 74.358 1.00 17.14 491 SER A C 1
ATOM 2402 O O . SER A 1 210 ? 7.334 6.248 74.575 1.00 17.70 491 SER A O 1
ATOM 2410 N N . VAL A 1 211 ? 8.183 4.197 75.031 1.00 17.70 492 VAL A N 1
ATOM 2411 C CA . VAL A 1 211 ? 9.052 4.707 76.071 1.00 17.20 492 VAL A CA 1
ATOM 2412 C C . VAL A 1 211 ? 10.047 5.751 75.498 1.00 17.81 492 VAL A C 1
ATOM 2413 O O . VAL A 1 211 ? 10.185 6.848 76.046 1.00 16.83 492 VAL A O 1
ATOM 2426 N N . PRO A 1 212 ? 10.745 5.479 74.364 1.00 19.04 493 PRO A N 1
ATOM 2427 C CA . PRO A 1 212 ? 11.674 6.479 73.858 1.00 19.49 493 PRO A CA 1
ATOM 2428 C C . PRO A 1 212 ? 11.005 7.802 73.475 1.00 19.15 493 PRO A C 1
ATOM 2429 O O . PRO A 1 212 ? 11.527 8.884 73.757 1.00 20.27 493 PRO A O 1
ATOM 2440 N N . ALA A 1 213 ? 9.822 7.714 72.889 1.00 18.83 494 ALA A N 1
ATOM 2441 C CA . ALA A 1 213 ? 9.105 8.912 72.478 1.00 18.95 494 ALA A CA 1
ATOM 2442 C C . ALA A 1 213 ? 8.646 9.700 73.728 1.00 17.43 494 ALA A C 1
ATOM 2443 O O . ALA A 1 213 ? 8.728 10.929 73.775 1.00 18.13 494 ALA A O 1
ATOM 2450 N N . ALA A 1 214 ? 8.185 8.996 74.752 1.00 15.69 495 ALA A N 1
ATOM 2451 C CA . ALA A 1 214 ? 7.722 9.637 75.972 1.00 16.18 495 ALA A CA 1
ATOM 2452 C C . ALA A 1 214 ? 8.871 10.305 76.699 1.00 16.77 495 ALA A C 1
ATOM 2453 O O . ALA A 1 214 ? 8.705 11.374 77.291 1.00 16.31 495 ALA A O 1
ATOM 2460 N N . LYS A 1 215 ? 10.052 9.696 76.682 1.00 16.91 496 LYS A N 1
ATOM 2461 C CA . LYS A 1 215 ? 11.221 10.340 77.331 1.00 17.38 496 LYS A CA 1
ATOM 2462 C C . LYS A 1 215 ? 11.497 11.686 76.664 1.00 18.28 496 LYS A C 1
ATOM 2463 O O . LYS A 1 215 ? 11.742 12.685 77.346 1.00 18.63 496 LYS A O 1
ATOM 2482 N N . ARG A 1 216 ? 11.444 11.714 75.337 1.00 18.02 497 ARG A N 1
ATOM 2483 C CA A ARG A 1 216 ? 11.702 12.977 74.671 0.51 18.74 497 ARG A CA 1
ATOM 2484 C CA B ARG A 1 216 ? 11.668 12.965 74.633 0.49 18.12 497 ARG A CA 1
ATOM 2485 C C . ARG A 1 216 ? 10.587 13.997 74.960 1.00 16.65 497 ARG A C 1
ATOM 2486 O O . ARG A 1 216 ? 10.882 15.182 75.185 1.00 17.54 497 ARG A O 1
ATOM 2501 N N . ALA A 1 217 ? 9.337 13.576 74.979 1.00 16.42 498 ALA A N 1
ATOM 2502 C CA . ALA A 1 217 ? 8.228 14.491 75.180 1.00 17.28 498 ALA A CA 1
ATOM 2503 C C . ALA A 1 217 ? 8.268 15.060 76.594 1.00 16.93 498 ALA A C 1
ATOM 2504 O O . ALA A 1 217 ? 8.062 16.276 76.800 1.00 17.30 498 ALA A O 1
ATOM 2511 N N . ILE A 1 218 ? 8.523 14.245 77.624 1.00 15.92 499 ILE A N 1
ATOM 2512 C CA . ILE A 1 218 ? 8.535 14.773 78.950 1.00 16.22 499 ILE A CA 1
ATOM 2513 C C . ILE A 1 218 ? 9.719 15.716 79.215 1.00 15.81 499 ILE A C 1
ATOM 2514 O O . ILE A 1 218 ? 9.572 16.728 79.922 1.00 17.30 499 ILE A O 1
ATOM 2530 N N . VAL A 1 219 ? 10.881 15.432 78.635 1.00 16.75 500 VAL A N 1
ATOM 2531 C CA . VAL A 1 219 ? 11.985 16.386 78.742 1.00 17.89 500 VAL A CA 1
ATOM 2532 C C . VAL A 1 219 ? 11.646 17.690 78.071 1.00 17.21 500 VAL A C 1
ATOM 2533 O O . VAL A 1 219 ? 11.960 18.771 78.603 1.00 18.53 500 VAL A O 1
ATOM 2546 N N . ASP A 1 220 ? 11.023 17.631 76.913 1.00 17.92 501 ASP A N 1
ATOM 2547 C CA A ASP A 1 220 ? 10.542 18.852 76.255 0.44 19.42 501 ASP A CA 1
ATOM 2548 C CA B ASP A 1 220 ? 10.607 18.895 76.278 0.56 17.99 501 ASP A CA 1
ATOM 2549 C C . ASP A 1 220 ? 9.639 19.656 77.199 1.00 18.38 501 ASP A C 1
ATOM 2550 O O . ASP A 1 220 ? 9.759 20.901 77.333 1.00 19.75 501 ASP A O 1
ATOM 2559 N N . ARG A 1 221 ? 8.704 18.978 77.845 1.00 17.80 502 ARG A N 1
ATOM 2560 C CA . ARG A 1 221 ? 7.796 19.679 78.737 1.00 18.01 502 ARG A CA 1
ATOM 2561 C C . ARG A 1 221 ? 8.543 20.279 79.917 1.00 18.29 502 ARG A C 1
ATOM 2562 O O . ARG A 1 221 ? 8.319 21.437 80.310 1.00 19.28 502 ARG A O 1
ATOM 2570 N N . LEU A 1 222 ? 9.441 19.500 80.517 1.00 17.68 503 LEU A N 1
ATOM 2571 C CA . LEU A 1 222 ? 10.229 19.982 81.641 1.00 19.13 503 LEU A CA 1
ATOM 2572 C C . LEU A 1 222 ? 11.022 21.212 81.234 1.00 19.15 503 LEU A C 1
ATOM 2573 O O . LEU A 1 222 ? 11.089 22.200 82.001 1.00 18.81 503 LEU A O 1
ATOM 2589 N N . GLU A 1 223 ? 11.624 21.192 80.063 1.00 19.16 504 GLU A N 1
ATOM 2590 C CA . GLU A 1 223 ? 12.398 22.361 79.623 1.00 19.67 504 GLU A CA 1
ATOM 2591 C C . GLU A 1 223 ? 11.497 23.540 79.377 1.00 20.39 504 GLU A C 1
ATOM 2592 O O . GLU A 1 223 ? 11.848 24.692 79.709 1.00 22.48 504 GLU A O 1
ATOM 2604 N N . SER A 1 224 ? 10.327 23.326 78.778 1.00 20.10 505 SER A N 1
ATOM 2605 C CA A SER A 1 224 ? 9.408 24.441 78.509 0.23 21.65 505 SER A CA 1
ATOM 2606 C CA B SER A 1 224 ? 9.404 24.448 78.515 0.45 22.70 505 SER A CA 1
ATOM 2607 C CA C SER A 1 224 ? 9.488 24.492 78.508 0.31 21.13 505 SER A CA 1
ATOM 2608 C C . SER A 1 224 ? 9.020 25.142 79.808 1.00 21.76 505 SER A C 1
ATOM 2609 O O . SER A 1 224 ? 8.831 26.368 79.848 1.00 25.14 505 SER A O 1
ATOM 2616 N N . ALA A 1 225 ? 8.890 24.384 80.874 1.00 20.86 506 ALA A N 1
ATOM 2617 C CA . ALA A 1 225 ? 8.454 24.874 82.179 1.00 21.02 506 ALA A CA 1
ATOM 2618 C C . ALA A 1 225 ? 9.626 25.364 83.010 1.00 21.03 506 ALA A C 1
ATOM 2619 O O . ALA A 1 225 ? 9.441 25.962 84.061 1.00 21.82 506 ALA A O 1
ATOM 2626 N N . GLY A 1 226 ? 10.848 25.078 82.565 1.00 19.78 507 GLY A N 1
ATOM 2627 C CA . GLY A 1 226 ? 12.023 25.439 83.335 1.00 20.03 507 GLY A CA 1
ATOM 2628 C C . GLY A 1 226 ? 12.327 24.552 84.555 1.00 19.72 507 GLY A C 1
ATOM 2629 O O . GLY A 1 226 ? 13.069 24.993 85.438 1.00 20.43 507 GLY A O 1
ATOM 2633 N N . ARG A 1 227 ? 11.818 23.317 84.544 1.00 18.24 508 ARG A N 1
ATOM 2634 C CA . ARG A 1 227 ? 11.806 22.459 85.729 1.00 18.36 508 ARG A CA 1
ATOM 2635 C C . ARG A 1 227 ? 12.676 21.226 85.551 1.00 17.94 508 ARG A C 1
ATOM 2636 O O . ARG A 1 227 ? 12.726 20.376 86.447 1.00 18.21 508 ARG A O 1
ATOM 2657 N N . GLY A 1 228 ? 13.397 21.093 84.439 1.00 17.64 509 GLY A N 1
ATOM 2658 C CA . GLY A 1 228 ? 14.285 19.945 84.297 1.00 17.46 509 GLY A CA 1
ATOM 2659 C C . GLY A 1 228 ? 15.094 20.026 83.028 1.00 17.02 509 GLY A C 1
ATOM 2660 O O . GLY A 1 228 ? 14.975 20.956 82.227 1.00 18.29 509 GLY A O 1
ATOM 2664 N N . ARG A 1 229 ? 15.978 19.051 82.877 1.00 16.56 510 ARG A N 1
ATOM 2665 C CA . ARG A 1 229 ? 16.913 18.938 81.759 1.00 16.49 510 ARG A CA 1
ATOM 2666 C C . ARG A 1 229 ? 17.217 17.484 81.470 1.00 17.00 510 ARG A C 1
ATOM 2667 O O . ARG A 1 229 ? 17.215 16.659 82.377 1.00 17.75 510 ARG A O 1
ATOM 2688 N N . ALA A 1 230 ? 17.532 17.165 80.224 1.00 16.92 511 ALA A N 1
ATOM 2689 C CA . ALA A 1 230 ? 18.152 15.876 79.909 1.00 17.26 511 ALA A CA 1
ATOM 2690 C C . ALA A 1 230 ? 19.591 15.897 80.391 1.00 17.50 511 ALA A C 1
ATOM 2691 O O . ALA A 1 230 ? 20.283 16.959 80.321 1.00 17.77 511 ALA A O 1
ATOM 2698 N N . ARG A 1 231 ? 20.088 14.764 80.911 1.00 19.11 512 ARG A N 1
ATOM 2699 C CA A ARG A 1 231 ? 21.475 14.669 81.325 0.69 21.93 512 ARG A CA 1
ATOM 2700 C CA B ARG A 1 231 ? 21.481 14.635 81.347 0.31 21.45 512 ARG A CA 1
ATOM 2701 C C . ARG A 1 231 ? 22.030 13.281 80.955 1.00 24.78 512 ARG A C 1
ATOM 2702 O O . ARG A 1 231 ? 21.293 12.308 80.995 1.00 29.59 512 ARG A O 1
ATOM 2717 N N . ILE A 1 232 ? 23.331 13.174 80.659 1.00 25.93 513 ILE A N 1
ATOM 2718 C CA . ILE A 1 232 ? 23.990 11.857 80.373 1.00 30.39 513 ILE A CA 1
ATOM 2719 C C . ILE A 1 232 ? 23.966 10.987 81.629 1.00 34.86 513 ILE A C 1
ATOM 2720 O O . ILE A 1 232 ? 24.240 11.423 82.773 1.00 36.20 513 ILE A O 1
#

Radius of gyration: 16.45 Å; Cα contacts (8 Å, |Δi|>4): 434; chains: 1; bounding box: 33×35×49 Å

Organism: Mycobacterium tuberculosis (str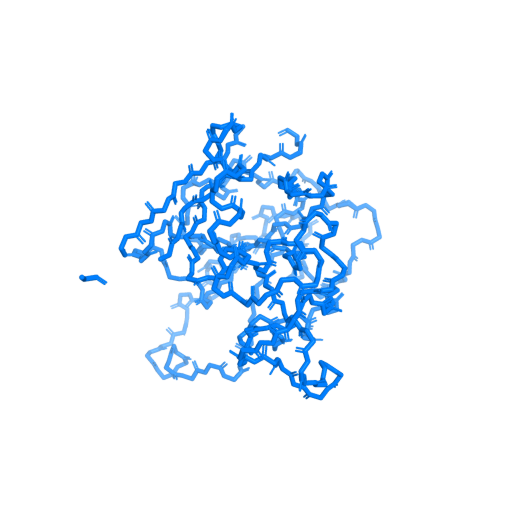ain ATCC 25618 / H37Rv) (NCBI:txid83332)

GO terms:
  GO:0005886 plasma membrane (C, HDA)

Solvent-accessible surface area: 9839 Å² total; per-residue (Å²): 297,40,0,23,4,43,0,44,13,137,119,94,62,0,73,0,53,17,90,50,6,0,2,4,20,0,3,17,0,0,0,0,0,2,112,28,131,35,0,98,118,14,34,28,93,75,42,42,109,84,35,51,111,114,33,13,89,76,17,62,50,0,36,106,0,5,60,45,0,77,202,42,26,84,92,60,52,109,101,69,143,136,103,80,95,140,20,34,3,0,1,0,8,17,55,0,44,0,51,21,60,47,97,56,6,15,0,0,0,0,37,50,10,121,52,84,163,56,40,3,4,42,11,0,8,0,0,9,33,70,153,2,30,49,0,1,131,54,12,56,10,76,42,49,48,0,0,35,62,37,84,35,80,135,44,11,50,92,27,111,20,84,2,41,100,0,102,84,0,82,50,62,45,4,62,36,0,69,168,28,1,21,96,140,10,83,96,66,58,73,11,120,54,133,222

Nearest PDB structures (foldseek):
  7pqk-assembly1_A  TM=1.005E+00  e=2.786E-41  Mycobacterium tuberculosis H37Rv
  5ags-assembly1_A  TM=1.005E+00  e=4.816E-39  Mycobacterium tuberculosis H37Rv
  5agt-assembly1_A  TM=1.005E+00  e=1.114E-38  Mycobacterium tuberculosis H37Rv
  7n12-assembly2_A  TM=9.736E-01  e=4.050E-30  Mycobacteroides abscessus
  7n11-assembly1_A  TM=9.394E-01  e=1.463E-30  Mycobacteroides abscessus